Protein AF-A0A9P5KBN4-F1 (afdb_monomer_lite)

Sequence (265 aa):
MGGELTPSLLQQDRTIAPLPIPINYGDPSVLIDAPGWSMLAISTTFLCLRIYCKAFRVRWMVWLDDWLLIGGWAFLVASQALLSGLMRLGFARTYNVTPTISTVIYAWDNCHKLSLALTKTPFAVTLHRIASSWQRYIIWFLVGTMNVQFIVHIILTWRAICRPTRPGDTTPHLPVSCWRSEDAIALGIFGGCKTSLLYGYLLLEMQLADYAKVYPAASDFILALLPWKIVMGLQMKKHEKIGVAIAMSMGVLYVMIVVKNVSDF

Foldseek 3Di:
DDDDDDPPPVCVVVPPPPDPQPPPVDLVLCLPLVLLVVVLVVLVVVLVVVCVCCVPPVPPPPDPLNVLLVQLSVLSVVLSVLSSVLSVVCVVNDPDCDLVSLVSVLSSLLSNLSSVLSNVVSLLVVCLVLDDPVVNVVSCVLSVLSNVLSVLVNVLSQAAEDDPDDPPDPRDHDPDDHDHPVVSLVSNCVSPDPPVPDDDDDDDPDPSVCCSVVSVVVSLVCSLCSVVVSVVPDPDDPVVSVVSNCVSCVVVVSVVVSVVVVVVD

pLDDT: mean 70.44, std 17.14, range [32.16, 96.31]

InterPro domains:
  IPR049326 Rhodopsin domain, fungi [PF20684] (49-165)
  IPR052337 Satratoxin biosynthesis SC1 cluster protein 4-like [PTHR33048] (37-257)

Secondary structure (DSSP, 8-state):
------S-SSSGGG-S--------SS-HHHHHHHHHHHHHHHHHHHHHHHHHHHHHHTTS---HHHHHHHHHHHHHHHHHHHHHHHHHTTTTT-S---HHHHHHHHHHHHHHHHHHHHHHHHHHHHHHHHS-HHHHHHHHHHHHHHHHHHHHHHHHHTSPB---PPTT------SS--B-HHHHHHHHGGGS----SS--S------TTTHHHHHHHHHHHHHHHHHHHHHTTS---HHHHHHHHHHHHHHHHHHHHHHHHHHT-

Radius of gyration: 24.27 Å; chains: 1; bounding box: 50×42×96 Å

Structure (mmCIF, N/CA/C/O backbone):
data_AF-A0A9P5KBN4-F1
#
_entry.id   AF-A0A9P5KBN4-F1
#
loop_
_atom_site.group_PDB
_atom_site.id
_atom_site.type_symbol
_atom_site.label_atom_id
_atom_site.label_alt_id
_atom_site.label_comp_id
_atom_site.l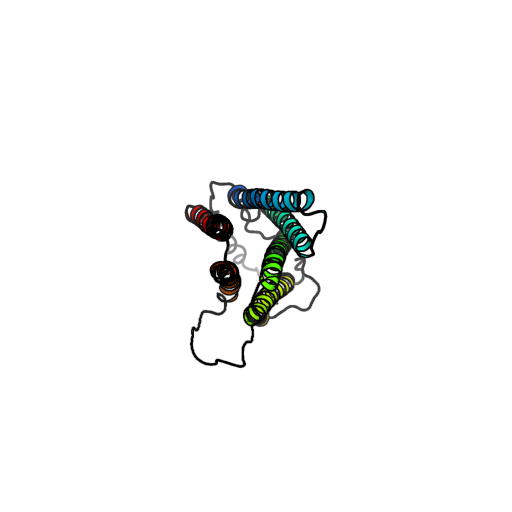abel_asym_id
_atom_site.label_entity_id
_atom_site.label_seq_id
_atom_site.pdbx_PDB_ins_code
_atom_site.Cartn_x
_atom_site.Cartn_y
_atom_site.Cartn_z
_atom_site.occupancy
_atom_site.B_iso_or_equiv
_atom_site.auth_seq_id
_atom_site.auth_comp_id
_atom_site.auth_asym_id
_atom_site.auth_atom_id
_atom_site.pdbx_PDB_model_num
ATOM 1 N N . MET A 1 1 ? 18.782 -4.632 -66.706 1.00 35.47 1 MET A N 1
ATOM 2 C CA . MET A 1 1 ? 17.483 -3.946 -66.542 1.00 35.47 1 MET A CA 1
ATOM 3 C C . MET A 1 1 ? 17.013 -4.245 -65.119 1.00 35.47 1 MET A C 1
ATOM 5 O O . MET A 1 1 ? 16.358 -5.245 -64.908 1.00 35.47 1 MET A O 1
ATOM 9 N N . GLY A 1 2 ? 17.493 -3.595 -64.061 1.00 32.50 2 GLY A N 1
ATOM 10 C CA . GLY A 1 2 ? 17.747 -2.162 -63.926 1.00 32.50 2 GLY A CA 1
ATOM 11 C C . GLY A 1 2 ? 16.436 -1.434 -63.620 1.00 32.50 2 GLY A C 1
ATOM 12 O O . GLY A 1 2 ? 16.041 -0.596 -64.414 1.00 32.50 2 GLY A O 1
ATOM 13 N N . GLY A 1 3 ? 15.717 -1.847 -62.570 1.00 32.16 3 GLY A N 1
ATOM 14 C CA . GLY A 1 3 ? 14.492 -1.193 -62.104 1.00 32.16 3 GLY A CA 1
ATOM 15 C C . GLY A 1 3 ? 14.777 -0.435 -60.812 1.00 32.16 3 GLY A C 1
ATOM 16 O O . GLY A 1 3 ? 14.984 -1.053 -59.771 1.00 32.16 3 GLY A O 1
ATOM 17 N N . GLU A 1 4 ? 14.850 0.888 -60.914 1.00 32.16 4 GLU A N 1
ATOM 18 C CA . GLU A 1 4 ? 15.068 1.829 -59.815 1.00 32.16 4 GLU A CA 1
ATOM 19 C C . GLU A 1 4 ? 13.913 1.777 -58.800 1.00 32.16 4 GLU A C 1
ATOM 21 O O . GLU A 1 4 ? 12.762 2.062 -59.131 1.00 32.16 4 GLU A O 1
ATOM 26 N N . LEU A 1 5 ? 14.219 1.437 -57.541 1.00 37.12 5 LEU A N 1
ATOM 27 C CA . LEU A 1 5 ? 13.329 1.703 -56.410 1.00 37.12 5 LEU A CA 1
ATOM 28 C C . LEU A 1 5 ? 13.432 3.194 -56.058 1.00 37.12 5 LEU A C 1
ATOM 30 O O . LEU A 1 5 ? 14.467 3.672 -55.598 1.00 37.12 5 LEU A O 1
ATOM 34 N N . THR A 1 6 ? 12.337 3.917 -56.265 1.00 37.78 6 THR A N 1
ATOM 35 C CA . THR A 1 6 ? 12.151 5.324 -55.892 1.00 37.78 6 THR A CA 1
ATOM 36 C C . THR A 1 6 ? 12.464 5.585 -54.403 1.00 37.78 6 THR A C 1
ATOM 38 O O . THR A 1 6 ? 11.934 4.878 -53.543 1.00 37.78 6 THR A O 1
ATOM 41 N N . PRO A 1 7 ? 13.249 6.626 -54.058 1.00 37.06 7 PRO A N 1
ATOM 42 C CA . PRO A 1 7 ? 13.759 6.882 -52.704 1.00 37.06 7 PRO A CA 1
ATOM 43 C C . PRO A 1 7 ? 12.782 7.675 -51.806 1.00 37.06 7 PRO A C 1
ATOM 45 O O . PRO A 1 7 ? 13.200 8.504 -51.002 1.00 37.06 7 PRO A O 1
ATOM 48 N N . SER A 1 8 ? 11.469 7.469 -51.935 1.00 33.53 8 SER A N 1
ATOM 49 C CA . SER A 1 8 ? 10.454 8.342 -51.316 1.00 33.53 8 SER A CA 1
ATOM 50 C C . SER A 1 8 ? 9.941 7.897 -49.938 1.00 33.53 8 SER A C 1
ATOM 52 O O . SER A 1 8 ? 9.309 8.698 -49.254 1.00 33.53 8 SER A O 1
ATOM 54 N N . LEU A 1 9 ? 10.235 6.675 -49.472 1.00 36.44 9 LEU A N 1
ATOM 55 C CA . LEU A 1 9 ? 9.735 6.177 -48.173 1.00 36.44 9 LEU A CA 1
ATOM 56 C C . LEU A 1 9 ? 10.704 6.354 -46.991 1.00 36.44 9 LEU A C 1
ATOM 58 O O . LEU A 1 9 ? 10.284 6.209 -45.848 1.00 36.44 9 LEU A O 1
ATOM 62 N N . LEU A 1 10 ? 11.969 6.723 -47.229 1.00 36.72 10 LEU A N 1
ATOM 63 C CA . LEU A 1 10 ? 12.935 7.020 -46.154 1.00 36.72 10 LEU A CA 1
ATOM 64 C C . LEU A 1 10 ? 12.878 8.474 -45.654 1.00 36.72 10 LEU A C 1
ATOM 66 O O . LEU A 1 10 ? 13.529 8.806 -44.665 1.00 36.72 10 LEU A O 1
ATOM 70 N N . GLN A 1 11 ? 12.112 9.348 -46.313 1.00 33.03 11 GLN A N 1
ATOM 71 C CA . GLN A 1 11 ? 12.042 10.766 -45.945 1.00 33.03 11 GLN A CA 1
ATOM 72 C C . GLN A 1 11 ? 10.852 11.093 -45.023 1.00 33.03 11 GLN A C 1
ATOM 74 O O . GLN A 1 11 ? 10.922 12.063 -44.272 1.00 33.03 11 GLN A O 1
ATOM 79 N N . GLN A 1 12 ? 9.792 10.272 -45.014 1.00 34.84 12 GLN A N 1
ATOM 80 C CA . GLN A 1 12 ? 8.580 10.526 -44.216 1.00 34.84 12 GLN A CA 1
ATOM 81 C C . GLN A 1 12 ? 8.789 10.303 -42.703 1.00 34.84 12 GLN A C 1
ATOM 83 O O . GLN A 1 12 ? 8.029 10.830 -41.896 1.00 34.84 12 GLN A O 1
ATOM 88 N N . ASP A 1 13 ? 9.838 9.577 -42.299 1.00 36.34 13 ASP A N 1
ATOM 89 C CA . ASP A 1 13 ? 10.156 9.326 -40.881 1.00 36.34 13 ASP A CA 1
ATOM 90 C C . ASP A 1 13 ? 10.979 10.463 -40.233 1.00 36.34 13 ASP A C 1
ATOM 92 O O . ASP A 1 13 ? 11.266 10.444 -39.040 1.00 36.34 13 ASP A O 1
ATOM 96 N N . ARG A 1 14 ? 11.363 11.497 -41.004 1.00 42.56 14 ARG A N 1
ATOM 97 C CA . ARG A 1 14 ? 12.156 12.640 -40.505 1.00 42.56 14 ARG A CA 1
ATOM 98 C C . ARG A 1 14 ? 11.366 13.925 -40.250 1.00 42.56 14 ARG A C 1
ATOM 100 O O . ARG A 1 14 ? 11.974 14.942 -39.925 1.00 42.56 14 ARG A O 1
ATOM 107 N N . THR A 1 15 ? 10.036 13.896 -40.343 1.00 40.56 15 THR A N 1
ATOM 108 C CA . THR A 1 15 ? 9.178 15.068 -40.068 1.00 40.56 15 THR A CA 1
ATOM 109 C C . THR A 1 15 ? 8.190 14.863 -38.923 1.00 40.56 15 THR A C 1
ATOM 111 O O . THR A 1 15 ? 7.222 15.612 -38.810 1.00 40.56 15 THR A O 1
ATOM 114 N N . ILE A 1 16 ? 8.425 13.896 -38.033 1.00 46.28 16 ILE A N 1
ATOM 115 C CA . ILE A 1 16 ? 7.839 13.979 -36.694 1.00 46.28 16 ILE A CA 1
ATOM 116 C C . ILE A 1 16 ? 8.698 15.001 -35.959 1.00 46.28 16 ILE A C 1
ATOM 118 O O . ILE A 1 16 ? 9.797 14.683 -35.504 1.00 46.28 16 ILE A O 1
ATOM 122 N N . ALA A 1 17 ? 8.233 16.254 -35.913 1.00 49.59 17 ALA A N 1
ATOM 123 C CA . ALA A 1 17 ? 8.772 17.221 -34.967 1.00 49.59 17 ALA A CA 1
ATOM 124 C C . ALA A 1 17 ? 8.879 16.499 -33.615 1.00 49.59 17 ALA A C 1
ATOM 126 O O . ALA A 1 17 ? 7.885 15.879 -33.217 1.00 49.59 17 ALA A O 1
ATOM 127 N N . PRO A 1 18 ? 10.052 16.481 -32.950 1.00 51.16 18 PRO A N 1
ATOM 128 C CA . PRO A 1 18 ? 10.144 15.863 -31.640 1.00 51.16 18 PRO A CA 1
ATOM 129 C C . PRO A 1 18 ? 9.021 16.466 -30.806 1.00 51.16 18 PRO A C 1
ATOM 131 O O . PRO A 1 18 ? 8.909 17.693 -30.726 1.00 51.16 18 PRO A O 1
ATOM 134 N N . LEU A 1 19 ? 8.135 15.601 -30.293 1.00 49.94 19 LEU A N 1
ATOM 135 C CA . LEU A 1 19 ? 7.071 16.014 -29.385 1.00 49.94 19 LEU A CA 1
ATOM 136 C C . LEU A 1 19 ? 7.710 16.972 -28.379 1.00 49.94 19 LEU A C 1
ATOM 138 O O . LEU A 1 19 ? 8.794 16.636 -27.886 1.00 49.94 19 LEU A O 1
ATOM 142 N N . PRO A 1 20 ? 7.124 18.162 -28.145 1.00 44.53 20 PRO A N 1
ATOM 143 C CA . PRO A 1 20 ? 7.726 19.155 -27.275 1.00 44.53 20 PRO A CA 1
ATOM 144 C C . PRO A 1 20 ? 8.081 18.452 -25.976 1.00 44.53 20 PRO A C 1
ATOM 146 O O . PRO A 1 20 ? 7.208 17.926 -25.286 1.00 44.53 20 PRO A O 1
ATOM 149 N N . ILE A 1 21 ? 9.385 18.364 -25.719 1.00 51.31 21 ILE A N 1
ATOM 150 C CA . ILE A 1 21 ? 9.903 17.797 -24.487 1.00 51.31 21 ILE A CA 1
ATOM 151 C C . ILE A 1 21 ? 9.267 18.678 -23.415 1.00 51.31 21 ILE A C 1
ATOM 153 O O . ILE A 1 21 ? 9.480 19.894 -23.471 1.00 51.31 21 ILE A O 1
ATOM 157 N N . PRO A 1 22 ? 8.439 18.147 -22.501 1.00 46.00 22 PRO A N 1
ATOM 158 C CA . PRO A 1 22 ? 7.979 18.935 -21.383 1.00 46.00 22 PRO A CA 1
ATOM 159 C C . PRO A 1 22 ? 9.248 19.351 -20.650 1.00 46.00 22 PRO A C 1
ATOM 161 O O . PRO A 1 22 ? 9.926 18.533 -20.029 1.00 46.00 22 PRO A O 1
ATOM 164 N N . ILE A 1 23 ? 9.613 20.621 -20.806 1.00 47.59 23 ILE A N 1
ATOM 165 C CA . ILE A 1 23 ? 10.655 21.288 -20.040 1.00 47.59 23 ILE A CA 1
ATOM 166 C C . ILE A 1 23 ? 10.117 21.435 -18.622 1.00 47.59 23 ILE A C 1
ATOM 168 O O . ILE A 1 23 ? 9.696 22.503 -18.189 1.00 47.59 23 ILE A O 1
ATOM 172 N N . ASN A 1 24 ? 10.053 20.311 -17.916 1.00 53.75 24 ASN A N 1
ATOM 173 C CA . ASN A 1 24 ? 9.752 20.296 -16.505 1.00 53.75 24 ASN A CA 1
ATOM 174 C C . ASN A 1 24 ? 10.985 20.888 -15.815 1.00 53.75 24 ASN A C 1
ATOM 176 O O . ASN A 1 24 ? 12.049 20.273 -15.793 1.00 53.75 24 ASN A O 1
ATOM 180 N N . TYR A 1 25 ? 10.868 22.132 -15.349 1.00 50.88 25 TYR A N 1
ATOM 181 C CA . TYR A 1 25 ? 11.965 22.896 -14.742 1.00 50.88 25 TYR A CA 1
ATOM 182 C C . TYR A 1 25 ? 12.435 22.309 -13.396 1.00 50.88 25 TYR A C 1
ATOM 184 O O . TYR A 1 25 ? 13.408 22.796 -12.823 1.00 50.88 25 TYR A O 1
ATOM 192 N N . GLY A 1 26 ? 11.766 21.267 -12.890 1.00 62.75 26 GLY A N 1
ATOM 193 C CA . GLY A 1 26 ? 12.151 20.527 -11.693 1.00 62.75 26 GLY A CA 1
ATOM 194 C C . GLY A 1 26 ? 12.552 19.087 -12.002 1.00 62.75 26 GLY A C 1
ATOM 195 O O . GLY A 1 26 ? 11.992 18.439 -12.884 1.00 62.75 26 GLY A O 1
ATOM 196 N N . ASP A 1 27 ? 13.501 18.557 -11.232 1.00 69.06 27 ASP A N 1
ATOM 197 C CA . ASP A 1 27 ? 13.820 17.133 -11.234 1.00 69.06 27 ASP A CA 1
ATOM 198 C C . ASP A 1 27 ? 12.582 16.319 -10.786 1.00 69.06 27 ASP A C 1
ATOM 200 O O . ASP A 1 27 ? 12.238 16.350 -9.599 1.00 69.06 27 ASP A O 1
ATOM 204 N N . PRO A 1 28 ? 11.925 15.531 -11.669 1.00 76.12 28 PRO A N 1
ATOM 205 C CA . PRO A 1 28 ? 10.685 14.817 -11.326 1.00 76.12 28 PRO A CA 1
ATOM 206 C C . PRO A 1 28 ? 10.891 13.780 -10.212 1.00 76.12 28 PRO A C 1
ATOM 208 O O . PRO A 1 28 ? 9.955 13.412 -9.506 1.00 76.12 28 PRO A O 1
ATOM 211 N N . SER A 1 29 ? 12.135 13.334 -10.021 1.00 79.38 29 SER A N 1
ATOM 212 C CA . SER A 1 29 ? 12.550 12.460 -8.925 1.00 79.38 29 SER A CA 1
ATOM 213 C C . SER A 1 29 ? 12.302 13.094 -7.562 1.00 79.38 29 SER A C 1
ATOM 215 O O . SER A 1 29 ? 11.792 12.425 -6.676 1.00 79.38 29 SER A O 1
ATOM 217 N N . VAL A 1 30 ? 12.592 14.387 -7.391 1.00 81.81 30 VAL A N 1
ATOM 218 C CA . VAL A 1 30 ? 12.414 15.067 -6.098 1.00 81.81 30 VAL A CA 1
ATOM 219 C C . VAL A 1 30 ? 10.932 15.204 -5.764 1.00 81.81 30 VAL A C 1
ATOM 221 O O . VAL A 1 30 ? 10.541 14.958 -4.625 1.00 81.81 30 VAL A O 1
ATOM 224 N N . LEU A 1 31 ? 10.105 15.532 -6.762 1.00 82.00 31 LEU A N 1
ATOM 225 C CA . LEU A 1 31 ? 8.660 15.691 -6.593 1.00 82.00 31 LEU A CA 1
ATOM 226 C C . LEU A 1 31 ? 7.979 14.393 -6.135 1.00 82.00 31 LEU A C 1
ATOM 228 O O . LEU A 1 31 ? 7.049 14.441 -5.335 1.00 82.00 31 LEU A O 1
ATOM 232 N N . ILE A 1 32 ? 8.446 13.242 -6.624 1.00 84.19 32 ILE A N 1
ATOM 233 C CA . ILE A 1 32 ? 7.862 11.930 -6.318 1.00 84.19 32 ILE A CA 1
ATOM 234 C C . ILE A 1 32 ? 8.489 11.311 -5.060 1.00 84.19 32 ILE A C 1
ATOM 236 O O . ILE A 1 32 ? 7.773 10.796 -4.201 1.00 84.19 32 ILE A O 1
ATOM 240 N N . ASP A 1 33 ? 9.814 11.375 -4.915 1.00 87.50 33 ASP A N 1
ATOM 241 C CA . ASP A 1 33 ? 10.520 10.720 -3.810 1.00 87.50 33 ASP A CA 1
ATOM 242 C C . ASP A 1 33 ? 10.310 11.455 -2.476 1.00 87.50 33 ASP A C 1
ATOM 244 O O . ASP A 1 33 ? 10.094 10.814 -1.446 1.00 87.50 33 ASP A O 1
ATOM 248 N N . ALA A 1 34 ? 10.336 12.794 -2.455 1.00 85.12 34 ALA A N 1
ATOM 249 C CA . ALA A 1 34 ? 10.201 13.569 -1.217 1.00 85.12 34 ALA A CA 1
ATOM 250 C C . ALA A 1 34 ? 8.918 13.249 -0.411 1.00 85.12 34 ALA A C 1
ATOM 252 O O . ALA A 1 34 ? 9.018 12.969 0.794 1.00 85.12 34 ALA A O 1
ATOM 253 N N . PRO A 1 35 ? 7.710 13.23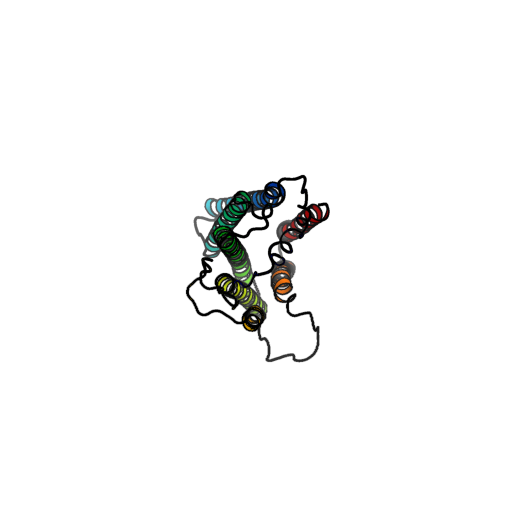1 -1.016 1.00 86.00 35 PRO A N 1
ATOM 254 C CA . PRO A 1 35 ? 6.508 12.809 -0.305 1.00 86.00 35 PRO A CA 1
ATOM 255 C C . PRO A 1 35 ? 6.591 11.344 0.149 1.00 86.00 35 PRO A C 1
ATOM 257 O O . PRO A 1 35 ? 6.277 11.056 1.304 1.00 86.00 35 PRO A O 1
ATOM 260 N N . GLY A 1 36 ? 7.083 10.435 -0.697 1.00 87.88 36 GLY A N 1
ATOM 261 C CA . GLY A 1 36 ? 7.194 9.009 -0.374 1.00 87.88 36 GLY A CA 1
ATOM 262 C C . GLY A 1 36 ? 8.066 8.723 0.854 1.00 87.88 36 GLY A C 1
ATOM 263 O O . GLY A 1 36 ? 7.644 8.031 1.787 1.00 87.88 36 GLY A O 1
ATOM 264 N N . TRP A 1 37 ? 9.257 9.322 0.911 1.00 91.94 37 TRP A N 1
ATOM 265 C CA . TRP A 1 37 ? 10.184 9.151 2.033 1.00 91.94 37 TRP A CA 1
ATOM 266 C C . TRP A 1 37 ? 9.705 9.833 3.317 1.00 91.94 37 TRP A C 1
ATOM 268 O O . TRP A 1 37 ? 9.893 9.283 4.405 1.00 91.94 37 TRP A O 1
ATOM 278 N N . SER A 1 38 ? 9.043 10.991 3.221 1.00 90.31 38 SER A N 1
ATOM 279 C CA . SER A 1 38 ? 8.487 11.664 4.404 1.00 90.31 38 SER A CA 1
ATOM 280 C C . SER A 1 38 ? 7.353 10.857 5.047 1.00 90.31 38 SER A C 1
ATOM 282 O O . SER A 1 38 ? 7.335 10.689 6.268 1.00 90.31 38 SER A O 1
ATOM 284 N N . MET A 1 39 ? 6.460 10.264 4.245 1.00 86.25 39 MET A N 1
ATOM 285 C CA . MET A 1 39 ? 5.430 9.351 4.753 1.00 86.25 39 MET A CA 1
ATOM 286 C C . MET A 1 39 ? 6.035 8.120 5.413 1.00 86.25 39 MET A C 1
ATOM 288 O O . MET A 1 39 ? 5.581 7.702 6.481 1.00 86.25 39 MET A O 1
ATOM 292 N N . LEU A 1 40 ? 7.062 7.540 4.789 1.00 92.44 40 LEU A N 1
ATOM 293 C CA . LEU A 1 40 ? 7.743 6.375 5.332 1.00 92.44 40 LEU A CA 1
ATOM 294 C C . LEU A 1 40 ? 8.387 6.697 6.684 1.00 92.44 40 LEU A C 1
ATOM 296 O O . LEU A 1 40 ? 8.260 5.902 7.616 1.00 92.44 40 LEU A O 1
ATOM 300 N N . ALA A 1 41 ? 9.020 7.864 6.823 1.00 93.31 41 ALA A N 1
ATOM 301 C CA . ALA A 1 41 ? 9.605 8.310 8.083 1.00 93.31 41 ALA A CA 1
ATOM 302 C C . ALA A 1 41 ? 8.542 8.416 9.187 1.00 93.31 41 ALA A C 1
ATOM 304 O O . ALA A 1 41 ? 8.692 7.797 10.240 1.00 93.31 41 ALA A O 1
ATOM 305 N N . ILE A 1 42 ? 7.427 9.102 8.910 1.00 90.62 42 ILE A N 1
ATOM 306 C CA . ILE A 1 42 ? 6.306 9.237 9.854 1.00 90.62 42 ILE A CA 1
ATOM 307 C C . ILE A 1 42 ? 5.759 7.855 10.241 1.00 90.62 42 ILE A C 1
ATOM 309 O O . ILE A 1 42 ? 5.622 7.545 11.427 1.00 90.62 42 ILE A O 1
ATOM 313 N N . SER A 1 43 ? 5.499 6.988 9.258 1.00 90.94 43 SER A N 1
ATOM 314 C CA . SER A 1 43 ? 5.014 5.623 9.495 1.00 90.94 43 SER A CA 1
ATOM 315 C C . SER A 1 43 ? 5.987 4.802 10.345 1.00 90.94 43 SER A C 1
ATOM 317 O O . SER A 1 43 ? 5.554 4.038 11.209 1.00 90.94 43 SER A O 1
ATOM 319 N N . THR A 1 44 ? 7.293 4.955 10.121 1.00 92.38 44 THR A N 1
ATOM 320 C CA . THR A 1 44 ? 8.340 4.259 10.881 1.00 92.38 44 THR A CA 1
ATOM 321 C C . THR A 1 44 ? 8.339 4.716 12.334 1.00 92.38 44 THR A C 1
ATOM 323 O O . THR A 1 44 ? 8.381 3.881 13.234 1.00 92.38 44 THR A O 1
ATOM 326 N N . THR A 1 45 ? 8.197 6.019 12.593 1.00 92.56 45 THR A N 1
ATOM 327 C CA . THR A 1 45 ? 8.091 6.552 13.957 1.00 92.56 45 THR A CA 1
ATOM 328 C C . THR A 1 45 ? 6.898 5.957 14.708 1.00 92.56 45 THR A C 1
ATOM 330 O O . THR A 1 45 ? 7.064 5.483 15.834 1.00 92.56 45 THR A O 1
ATOM 333 N N . PHE A 1 46 ? 5.710 5.911 14.092 1.00 88.94 46 PHE A N 1
ATOM 334 C CA . PHE A 1 46 ? 4.523 5.312 14.716 1.00 88.94 46 PHE A CA 1
ATOM 335 C C . PHE A 1 46 ? 4.682 3.808 14.967 1.00 88.94 46 PHE A C 1
ATOM 337 O O . PHE A 1 46 ? 4.282 3.320 16.027 1.00 88.94 46 PHE A O 1
ATOM 344 N N . LEU A 1 47 ? 5.284 3.073 14.028 1.00 90.06 47 LEU A N 1
ATOM 345 C CA . LEU A 1 47 ? 5.547 1.643 14.186 1.00 90.06 47 LEU A CA 1
ATOM 346 C C . LEU A 1 47 ? 6.537 1.376 15.325 1.00 90.06 47 LEU A C 1
ATOM 348 O O . LEU A 1 47 ? 6.259 0.556 16.200 1.00 90.06 47 LEU A O 1
ATOM 352 N N . CYS A 1 48 ? 7.655 2.103 15.361 1.00 90.25 48 CYS A N 1
ATOM 353 C CA . CYS A 1 48 ? 8.657 1.990 16.418 1.00 90.25 48 CYS A CA 1
ATOM 354 C C . CYS A 1 48 ? 8.065 2.323 17.789 1.00 90.25 48 CYS A C 1
ATOM 356 O O . CYS A 1 48 ? 8.285 1.579 18.742 1.00 90.25 48 CYS A O 1
ATOM 358 N N . LEU A 1 49 ? 7.256 3.385 17.889 1.00 88.88 49 LEU A N 1
ATOM 359 C CA . LEU A 1 49 ? 6.561 3.735 19.128 1.00 88.88 49 LEU A CA 1
ATOM 360 C C . LEU A 1 49 ? 5.599 2.621 19.563 1.00 88.88 49 LEU A C 1
ATOM 362 O O . LEU A 1 49 ? 5.582 2.240 20.733 1.00 88.88 49 LEU A O 1
ATOM 366 N N . ARG A 1 50 ? 4.832 2.057 18.621 1.00 86.06 50 ARG A N 1
ATOM 367 C CA . ARG A 1 50 ? 3.902 0.948 18.880 1.00 86.06 50 ARG A CA 1
ATOM 368 C C . ARG A 1 50 ? 4.631 -0.290 19.407 1.00 86.06 50 ARG A C 1
ATOM 370 O O . ARG A 1 50 ? 4.183 -0.878 20.393 1.00 86.06 50 ARG A O 1
ATOM 377 N N . ILE A 1 51 ? 5.754 -0.658 18.793 1.00 87.19 51 ILE A N 1
ATOM 378 C CA . ILE A 1 51 ? 6.588 -1.785 19.231 1.00 87.19 51 ILE A CA 1
ATOM 379 C C . ILE A 1 51 ? 7.197 -1.486 20.605 1.00 87.19 51 ILE A C 1
ATOM 381 O O . ILE A 1 51 ? 7.087 -2.315 21.506 1.00 87.19 51 ILE A O 1
ATOM 385 N N . TYR A 1 52 ? 7.760 -0.292 20.804 1.00 86.19 52 TYR A N 1
ATOM 386 C CA . TYR A 1 52 ? 8.379 0.124 22.063 1.00 86.19 52 TYR A CA 1
ATOM 387 C C . TYR A 1 52 ? 7.391 0.085 23.236 1.00 86.19 52 TYR A C 1
ATOM 389 O O . TYR A 1 52 ? 7.659 -0.551 24.257 1.00 86.19 52 TYR A O 1
ATOM 397 N N . CYS A 1 53 ? 6.207 0.690 23.084 1.00 84.94 53 CYS A N 1
ATOM 398 C CA . CYS A 1 53 ? 5.176 0.674 24.119 1.00 84.94 53 CYS A CA 1
ATOM 399 C C . CYS A 1 53 ? 4.754 -0.755 24.486 1.00 84.94 53 CYS A C 1
ATOM 401 O O . CYS A 1 53 ? 4.567 -1.050 25.666 1.00 84.94 53 CYS A O 1
ATOM 403 N N . LYS A 1 54 ? 4.622 -1.653 23.504 1.00 80.69 54 LYS A N 1
ATOM 404 C CA . LYS A 1 54 ? 4.194 -3.039 23.737 1.00 80.69 54 LYS A CA 1
ATOM 405 C C . LYS A 1 54 ? 5.300 -3.890 24.363 1.00 80.69 54 LYS A C 1
ATOM 407 O O . LYS A 1 54 ? 5.031 -4.624 25.314 1.00 80.69 54 LYS A O 1
ATOM 412 N N . ALA A 1 55 ? 6.535 -3.735 23.888 1.00 81.19 55 ALA A N 1
ATOM 413 C CA . ALA A 1 55 ? 7.709 -4.418 24.420 1.00 81.19 55 ALA A CA 1
ATOM 414 C C . ALA A 1 55 ? 7.953 -4.052 25.890 1.00 81.19 55 ALA A C 1
ATOM 416 O O . ALA A 1 55 ? 8.194 -4.938 26.708 1.00 81.19 55 ALA A O 1
ATOM 417 N N . PHE A 1 56 ? 7.820 -2.767 26.237 1.00 77.19 56 PHE A N 1
ATOM 418 C CA . PHE A 1 56 ? 8.148 -2.272 27.573 1.00 77.19 56 PHE A CA 1
ATOM 419 C C . PHE A 1 56 ? 6.982 -2.360 28.572 1.00 77.19 56 PHE A C 1
ATOM 421 O O . PHE A 1 56 ? 7.209 -2.640 29.745 1.00 77.19 56 PHE A O 1
ATOM 428 N N . ARG A 1 57 ? 5.725 -2.144 28.143 1.00 71.88 57 ARG A N 1
ATOM 429 C CA . ARG A 1 57 ? 4.564 -2.113 29.064 1.00 71.88 57 ARG A CA 1
ATOM 430 C C . ARG A 1 57 ? 3.750 -3.404 29.135 1.00 71.88 57 ARG A C 1
ATOM 432 O O . ARG A 1 57 ? 3.064 -3.595 30.132 1.00 71.88 57 ARG A O 1
ATOM 439 N N . VAL A 1 58 ? 3.783 -4.268 28.115 1.00 71.31 58 VAL A N 1
ATOM 440 C CA . VAL A 1 58 ? 2.828 -5.398 27.983 1.00 71.31 58 VAL A CA 1
ATOM 441 C C . VAL A 1 58 ? 3.514 -6.777 27.981 1.00 71.31 58 VAL A C 1
ATOM 443 O O . VAL A 1 58 ? 2.846 -7.793 27.851 1.00 71.31 58 VAL A O 1
ATOM 446 N N . ARG A 1 59 ? 4.835 -6.831 28.220 1.00 60.53 59 ARG A N 1
ATOM 447 C CA . ARG A 1 59 ? 5.635 -8.059 28.414 1.00 60.53 59 ARG A CA 1
ATOM 448 C C . ARG A 1 59 ? 5.515 -9.049 27.241 1.00 60.53 59 ARG A C 1
ATOM 450 O O . ARG A 1 59 ? 4.746 -9.999 27.280 1.00 60.53 59 ARG A O 1
ATOM 457 N N . TRP A 1 60 ? 6.318 -8.807 26.200 1.00 54.97 60 TRP A N 1
ATOM 458 C CA . TRP A 1 60 ? 6.758 -9.770 25.167 1.00 54.97 60 TRP A CA 1
ATOM 459 C C . TRP A 1 60 ? 5.711 -10.632 24.438 1.00 54.97 60 TRP A C 1
ATOM 461 O O . TRP A 1 60 ? 6.061 -11.616 23.792 1.00 54.97 60 TRP A O 1
ATOM 471 N N . MET A 1 61 ? 4.437 -10.248 24.440 1.00 55.62 61 MET A N 1
ATOM 472 C CA . MET A 1 61 ? 3.433 -10.925 23.623 1.00 55.62 61 MET A CA 1
ATOM 473 C C . MET A 1 61 ? 3.353 -10.236 22.256 1.00 55.62 61 MET A C 1
ATOM 475 O O . MET A 1 61 ? 2.605 -9.271 22.078 1.00 55.62 61 MET A O 1
ATOM 479 N N . VAL A 1 62 ? 4.184 -10.687 21.311 1.00 63.53 62 VAL A N 1
ATOM 480 C CA . VAL A 1 62 ? 4.125 -10.251 19.907 1.00 63.53 62 VAL A CA 1
ATOM 481 C C . VAL A 1 62 ? 2.989 -11.029 19.252 1.00 63.53 62 VAL A C 1
ATOM 483 O O . VAL A 1 62 ? 3.092 -12.235 19.035 1.00 63.53 62 VAL A O 1
ATOM 486 N N . TRP A 1 63 ? 1.860 -10.362 19.025 1.00 70.12 63 TRP A N 1
ATOM 487 C CA . TRP A 1 63 ? 0.700 -11.006 18.409 1.00 70.12 63 TRP A CA 1
ATOM 488 C C . TRP A 1 63 ? 0.914 -11.077 16.893 1.00 70.12 63 TRP A C 1
ATOM 490 O O . TRP A 1 63 ? 1.679 -10.290 16.336 1.00 70.12 63 TRP A O 1
ATOM 500 N N . LEU A 1 64 ? 0.210 -11.988 16.215 1.00 79.50 64 LEU A N 1
ATOM 501 C CA . LEU A 1 64 ? 0.248 -12.127 14.752 1.00 79.50 64 LEU A CA 1
ATOM 502 C C . LEU A 1 64 ? -0.023 -10.789 14.028 1.00 79.50 64 LEU A C 1
ATOM 504 O O . LEU A 1 64 ? 0.591 -10.497 13.008 1.00 79.50 64 LEU A O 1
ATOM 508 N N . ASP A 1 65 ? -0.847 -9.928 14.626 1.00 82.38 65 ASP A N 1
ATOM 509 C CA . ASP A 1 65 ? -1.067 -8.536 14.222 1.00 82.38 65 ASP A CA 1
ATOM 510 C C . ASP A 1 65 ? 0.204 -7.688 14.066 1.00 82.38 65 ASP A C 1
ATOM 512 O O . ASP A 1 65 ? 0.325 -6.921 13.110 1.00 82.38 65 ASP A O 1
ATOM 516 N N . ASP A 1 66 ? 1.149 -7.787 15.005 1.00 86.88 66 ASP A N 1
ATOM 517 C CA . ASP A 1 66 ? 2.357 -6.958 14.968 1.00 86.88 66 ASP A CA 1
ATOM 518 C C . ASP A 1 66 ? 3.319 -7.459 13.882 1.00 86.88 66 ASP A C 1
ATOM 520 O O . ASP A 1 66 ? 3.948 -6.652 13.201 1.00 86.88 66 ASP A O 1
ATOM 524 N N . TRP A 1 67 ? 3.376 -8.778 13.664 1.00 87.38 67 TRP A N 1
ATOM 525 C CA . TRP A 1 67 ? 4.158 -9.382 12.582 1.00 87.38 67 TRP A CA 1
ATOM 526 C C . TRP A 1 67 ? 3.637 -8.994 11.198 1.00 87.38 67 TRP A C 1
ATOM 528 O O . TRP A 1 67 ? 4.433 -8.658 10.323 1.00 87.38 67 TRP A O 1
ATOM 538 N N . LEU A 1 68 ? 2.314 -8.975 11.007 1.00 88.75 68 LEU A N 1
ATOM 539 C CA . LEU A 1 68 ? 1.703 -8.502 9.761 1.00 88.75 68 LEU A CA 1
ATOM 540 C C . LEU A 1 68 ? 2.032 -7.028 9.496 1.00 88.75 68 LEU A C 1
ATOM 542 O O . LEU A 1 68 ? 2.369 -6.666 8.370 1.00 88.75 68 LEU A O 1
ATOM 546 N N . LEU A 1 69 ? 1.997 -6.188 10.537 1.00 89.56 69 LEU A N 1
ATOM 547 C CA . LEU A 1 69 ? 2.311 -4.765 10.421 1.00 89.56 69 LEU A CA 1
ATOM 548 C C . LEU A 1 69 ? 3.795 -4.516 10.092 1.00 89.56 69 LEU A C 1
ATOM 550 O O . LEU A 1 69 ? 4.101 -3.672 9.251 1.00 89.56 69 LEU A O 1
ATOM 554 N N . ILE A 1 70 ? 4.711 -5.270 10.711 1.00 92.38 70 ILE A N 1
ATOM 555 C CA . ILE A 1 70 ? 6.151 -5.221 10.403 1.00 92.38 70 ILE A CA 1
ATOM 556 C C . ILE A 1 70 ? 6.409 -5.693 8.968 1.00 92.38 70 ILE A C 1
ATOM 558 O O . ILE A 1 70 ? 7.164 -5.050 8.239 1.00 92.38 70 ILE A O 1
ATOM 562 N N . GLY A 1 71 ? 5.750 -6.774 8.541 1.00 92.75 71 GLY A N 1
ATOM 563 C CA . GLY A 1 71 ? 5.825 -7.266 7.166 1.00 92.75 71 GLY A CA 1
ATOM 564 C C . GLY A 1 71 ? 5.361 -6.216 6.155 1.00 92.75 71 GLY A C 1
ATOM 565 O O . GLY A 1 71 ? 6.079 -5.924 5.201 1.00 92.75 71 GLY A O 1
ATOM 566 N N . GLY A 1 72 ? 4.207 -5.585 6.394 1.00 93.75 72 GLY A N 1
ATOM 567 C CA . GLY A 1 72 ? 3.692 -4.506 5.545 1.00 93.75 72 GLY A CA 1
ATOM 568 C C . GLY A 1 72 ? 4.648 -3.316 5.447 1.00 93.75 72 GLY A C 1
ATOM 569 O O . GLY A 1 72 ? 4.926 -2.838 4.348 1.00 93.75 72 GLY A O 1
ATOM 570 N N . TRP A 1 73 ? 5.231 -2.893 6.572 1.00 95.31 73 TRP A N 1
ATOM 571 C CA . TRP A 1 73 ? 6.246 -1.839 6.591 1.00 95.31 73 TRP A CA 1
ATOM 572 C C . TRP A 1 73 ? 7.505 -2.216 5.799 1.00 95.31 73 TRP A C 1
ATOM 574 O O . TRP A 1 73 ? 7.995 -1.398 5.026 1.00 95.31 73 TRP A O 1
ATOM 584 N N . ALA A 1 74 ? 7.997 -3.453 5.908 1.00 95.75 74 ALA A N 1
ATOM 585 C CA . ALA A 1 74 ? 9.157 -3.901 5.136 1.00 95.75 74 ALA A CA 1
ATOM 586 C C . ALA A 1 74 ? 8.895 -3.835 3.618 1.00 95.75 74 ALA A C 1
ATOM 588 O O . ALA A 1 74 ? 9.730 -3.332 2.863 1.00 95.75 74 ALA A O 1
ATOM 589 N N . PHE A 1 75 ? 7.707 -4.257 3.168 1.00 95.31 75 PHE A N 1
ATOM 590 C CA . PHE A 1 75 ? 7.297 -4.100 1.768 1.00 95.31 75 PHE A CA 1
ATOM 591 C C . PHE A 1 75 ? 7.105 -2.634 1.365 1.00 95.31 75 PHE A C 1
ATOM 593 O O . PHE A 1 75 ? 7.386 -2.281 0.219 1.00 95.31 75 PHE A O 1
ATOM 600 N N . LEU A 1 76 ? 6.681 -1.764 2.290 1.00 94.50 76 LEU A N 1
ATOM 601 C CA . LEU A 1 76 ? 6.595 -0.324 2.046 1.00 94.50 76 LEU A CA 1
ATOM 602 C C . LEU A 1 76 ? 7.981 0.274 1.787 1.00 94.50 76 LEU A C 1
ATOM 604 O O . LEU A 1 76 ? 8.148 0.995 0.807 1.00 94.50 76 LEU A O 1
ATOM 608 N N . VAL A 1 77 ? 8.973 -0.056 2.622 1.00 96.00 77 VAL A N 1
ATOM 609 C CA . VAL A 1 77 ? 10.371 0.373 2.446 1.00 96.00 77 VAL A CA 1
ATOM 610 C C . VAL A 1 77 ? 10.912 -0.119 1.104 1.00 96.00 77 VAL A C 1
ATOM 612 O O . VAL A 1 77 ? 11.473 0.668 0.344 1.00 96.00 77 VAL A O 1
ATOM 615 N N . ALA A 1 78 ? 10.706 -1.401 0.784 1.00 96.31 78 ALA A N 1
ATOM 616 C CA . ALA A 1 78 ? 11.145 -1.982 -0.483 1.00 96.31 78 ALA A CA 1
ATOM 617 C C . ALA A 1 78 ? 10.502 -1.275 -1.686 1.00 96.31 78 ALA A C 1
ATOM 619 O O . ALA A 1 78 ? 11.191 -0.940 -2.645 1.00 96.31 78 ALA A O 1
ATOM 620 N N . SER A 1 79 ? 9.201 -0.982 -1.612 1.00 95.56 79 SER A N 1
ATOM 621 C CA . SER A 1 79 ? 8.491 -0.206 -2.629 1.00 95.56 79 SER A CA 1
ATOM 622 C C . SER A 1 79 ? 9.099 1.192 -2.797 1.00 95.56 79 SER A C 1
ATOM 624 O O . SER A 1 79 ? 9.440 1.564 -3.915 1.00 95.56 79 SER A O 1
ATOM 626 N N . GLN A 1 80 ? 9.328 1.948 -1.718 1.00 95.00 80 GLN A N 1
ATOM 627 C CA . GLN A 1 80 ? 9.940 3.281 -1.828 1.00 95.00 80 GLN A CA 1
ATOM 628 C C . GLN A 1 80 ? 11.360 3.225 -2.413 1.00 95.00 80 GLN A C 1
ATOM 630 O O . GLN A 1 80 ? 11.705 4.026 -3.278 1.00 95.00 80 GLN A O 1
ATOM 635 N N . ALA A 1 81 ? 12.162 2.230 -2.027 1.00 95.19 81 ALA A N 1
ATOM 636 C CA . ALA A 1 81 ? 13.496 2.035 -2.590 1.00 95.19 81 ALA A CA 1
ATOM 637 C C . ALA A 1 81 ? 13.460 1.718 -4.098 1.00 95.19 81 ALA A C 1
ATOM 639 O O . ALA A 1 81 ? 14.264 2.258 -4.862 1.00 95.19 81 ALA A O 1
ATOM 640 N N . LEU A 1 82 ? 12.516 0.876 -4.538 1.00 94.38 82 LEU A N 1
ATOM 641 C CA . LEU A 1 82 ? 12.312 0.554 -5.954 1.00 94.38 82 LEU A CA 1
ATOM 642 C C . LEU A 1 82 ? 11.841 1.771 -6.756 1.00 94.38 82 LEU A C 1
ATOM 644 O O . LEU A 1 82 ? 12.319 1.965 -7.870 1.00 94.38 82 LEU A O 1
ATOM 648 N N . LEU A 1 83 ? 10.967 2.612 -6.191 1.00 92.69 83 LEU A N 1
ATOM 649 C CA . LEU A 1 83 ? 10.506 3.847 -6.832 1.00 92.69 83 LEU A CA 1
ATOM 650 C C . LEU A 1 83 ? 11.654 4.842 -7.036 1.00 92.69 83 LEU A C 1
ATOM 652 O O . LEU A 1 83 ? 11.858 5.325 -8.147 1.00 92.69 83 LEU A O 1
ATOM 656 N N . SER A 1 84 ? 12.473 5.080 -6.012 1.00 91.75 84 SER A N 1
ATOM 657 C CA . SER A 1 84 ? 13.644 5.953 -6.156 1.00 91.75 84 SER A CA 1
ATOM 658 C C . SER A 1 84 ? 14.674 5.373 -7.134 1.00 91.75 84 SER A C 1
ATOM 660 O O . SER A 1 84 ? 15.307 6.108 -7.892 1.00 91.75 84 SER A O 1
ATOM 662 N N . GLY A 1 85 ? 14.832 4.044 -7.174 1.00 90.38 85 GLY A N 1
ATOM 663 C CA . GLY A 1 85 ? 15.641 3.356 -8.186 1.00 90.38 85 GLY A CA 1
ATOM 664 C C . GLY A 1 85 ? 15.098 3.541 -9.607 1.00 90.38 85 GLY A C 1
ATOM 665 O O . GLY A 1 85 ? 15.861 3.827 -10.528 1.00 90.38 85 GLY A O 1
ATOM 666 N N . LEU A 1 86 ? 13.778 3.452 -9.777 1.00 89.94 86 LEU A N 1
ATOM 667 C CA . LEU A 1 86 ? 13.080 3.680 -11.039 1.00 89.94 86 LEU A CA 1
ATOM 668 C C . LEU A 1 86 ? 13.299 5.109 -11.558 1.00 89.94 86 LEU A C 1
ATOM 670 O O . LEU A 1 86 ? 13.612 5.300 -12.734 1.00 89.94 86 LEU A O 1
ATOM 674 N N . MET A 1 87 ? 13.218 6.106 -10.674 1.00 87.81 87 MET A N 1
ATOM 675 C CA . MET A 1 87 ? 13.485 7.502 -11.028 1.00 87.81 87 MET A CA 1
ATOM 676 C C . MET A 1 87 ? 14.944 7.728 -11.455 1.00 87.81 87 MET A C 1
ATOM 678 O O . MET A 1 87 ? 15.199 8.480 -12.398 1.00 87.81 87 MET A O 1
ATOM 682 N N . ARG A 1 88 ? 15.911 7.030 -10.837 1.00 85.38 88 ARG A N 1
ATOM 683 C CA . ARG A 1 88 ? 17.335 7.076 -11.240 1.00 85.38 88 ARG A CA 1
ATOM 684 C C . ARG A 1 88 ? 17.593 6.473 -12.621 1.00 85.38 88 ARG A C 1
ATOM 686 O O . ARG A 1 88 ? 18.516 6.911 -13.299 1.00 85.38 88 ARG A O 1
ATOM 693 N N . LEU A 1 89 ? 16.781 5.506 -13.050 1.00 83.75 89 LEU A N 1
ATOM 694 C CA . LEU A 1 89 ? 16.846 4.920 -14.396 1.00 83.75 89 LEU A CA 1
ATOM 695 C C . LEU A 1 89 ? 16.294 5.853 -15.489 1.00 83.75 89 LEU A C 1
ATOM 697 O O . LEU A 1 89 ? 16.342 5.505 -16.667 1.00 83.75 89 LEU A O 1
ATOM 701 N N . GLY A 1 90 ? 15.787 7.036 -15.124 1.00 79.50 90 GLY A N 1
ATOM 702 C CA . GLY A 1 90 ? 15.255 8.017 -16.069 1.00 79.50 90 GLY A CA 1
ATOM 703 C C . GLY A 1 90 ? 13.763 7.858 -16.359 1.00 79.50 90 GLY A C 1
ATOM 704 O O . GLY A 1 90 ? 13.265 8.476 -17.301 1.00 79.50 90 GLY A O 1
ATOM 705 N N . PHE A 1 91 ? 13.032 7.081 -15.549 1.00 78.31 91 PHE A N 1
ATOM 706 C CA . PHE A 1 91 ? 11.570 7.062 -15.609 1.00 78.31 91 PHE A CA 1
ATOM 707 C C . PHE A 1 91 ? 11.018 8.488 -15.434 1.00 78.31 91 PHE A C 1
ATOM 709 O O . PHE A 1 91 ? 11.529 9.264 -14.627 1.00 78.31 91 PHE A O 1
ATOM 716 N N . ALA A 1 92 ? 10.019 8.851 -16.244 1.00 74.25 92 ALA A N 1
ATOM 717 C CA . ALA A 1 92 ? 9.476 10.210 -16.386 1.00 74.25 92 ALA A CA 1
ATOM 718 C C . ALA A 1 92 ? 10.426 11.282 -16.977 1.00 74.25 92 ALA A C 1
ATOM 720 O O . ALA A 1 92 ? 10.013 12.431 -17.117 1.00 74.25 92 ALA A O 1
ATOM 721 N N . ARG A 1 93 ? 11.662 10.933 -17.372 1.00 71.38 93 ARG A N 1
ATOM 722 C CA . ARG A 1 93 ? 12.574 11.812 -18.139 1.00 71.38 93 ARG A CA 1
ATOM 723 C C . ARG A 1 93 ? 12.744 11.362 -19.589 1.00 71.38 93 ARG A C 1
ATOM 725 O O . ARG A 1 93 ? 12.908 12.195 -20.473 1.00 71.38 93 ARG A O 1
ATOM 732 N N . THR A 1 94 ? 12.714 10.055 -19.841 1.00 69.62 94 THR A N 1
ATOM 733 C CA . THR A 1 94 ? 12.832 9.473 -21.182 1.00 69.62 94 THR A CA 1
ATOM 734 C C . THR A 1 94 ? 11.534 8.771 -21.587 1.00 69.62 94 THR A C 1
ATOM 736 O O . THR A 1 94 ? 10.878 8.121 -20.777 1.00 69.62 94 THR A O 1
ATOM 739 N N . TYR A 1 95 ? 11.158 8.887 -22.864 1.00 62.09 95 TYR A N 1
ATOM 740 C CA . TYR A 1 95 ? 9.980 8.202 -23.420 1.00 62.09 95 TYR A CA 1
ATOM 741 C C . TYR A 1 95 ? 10.232 6.723 -23.744 1.00 62.09 95 TYR A C 1
ATOM 743 O O . TYR A 1 95 ? 9.292 5.982 -24.024 1.00 62.09 95 TYR A O 1
ATOM 751 N N . ASN A 1 96 ? 11.496 6.289 -23.741 1.00 69.56 96 ASN A N 1
ATOM 752 C CA . ASN A 1 96 ? 11.856 4.924 -24.093 1.00 69.56 96 ASN A CA 1
ATOM 753 C C . ASN A 1 96 ? 11.795 4.018 -22.858 1.00 69.56 96 ASN A C 1
ATOM 755 O O . ASN A 1 96 ? 12.632 4.116 -21.960 1.00 69.56 96 ASN A O 1
ATOM 759 N N . VAL A 1 97 ? 10.803 3.130 -22.821 1.00 73.44 97 VAL A N 1
ATOM 760 C CA . VAL A 1 97 ? 10.622 2.175 -21.726 1.00 73.44 97 VAL A CA 1
ATOM 761 C C . VAL A 1 97 ? 11.400 0.899 -22.044 1.00 73.44 97 VAL A C 1
ATOM 763 O O . VAL A 1 97 ? 10.924 0.008 -22.744 1.00 73.44 97 VAL A O 1
ATOM 766 N N . THR A 1 98 ? 12.622 0.818 -21.525 1.00 77.50 98 THR A N 1
ATOM 767 C CA . THR A 1 98 ? 13.470 -0.381 -21.600 1.00 77.50 98 THR A CA 1
ATOM 768 C C . THR A 1 98 ? 12.834 -1.541 -20.813 1.00 77.50 98 THR A C 1
ATOM 770 O O . THR A 1 98 ? 12.202 -1.288 -19.783 1.00 77.50 98 THR A O 1
ATOM 773 N N . PRO A 1 99 ? 13.047 -2.817 -21.196 1.00 78.25 99 PRO A N 1
ATOM 774 C CA . PRO A 1 99 ? 12.603 -3.991 -20.432 1.00 78.25 99 PRO A CA 1
ATOM 7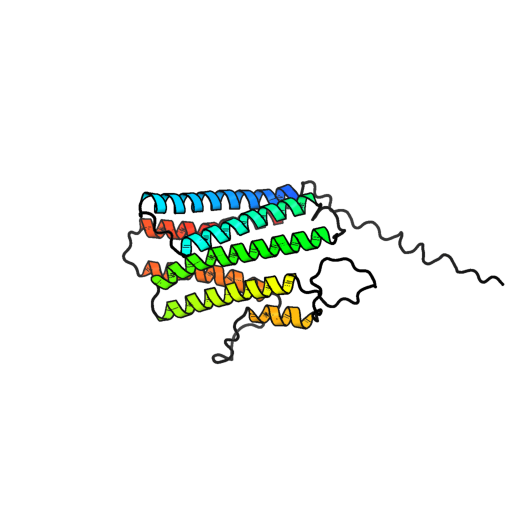75 C C . PRO A 1 99 ? 12.909 -3.927 -18.927 1.00 78.25 99 PRO A C 1
ATOM 777 O O . PRO A 1 99 ? 12.069 -4.299 -18.110 1.00 78.25 99 PRO A O 1
ATOM 780 N N . THR A 1 100 ? 14.078 -3.401 -18.555 1.00 80.00 100 THR A N 1
ATOM 781 C CA . THR A 1 100 ? 14.498 -3.201 -17.160 1.00 80.00 100 THR A CA 1
ATOM 782 C C . THR A 1 100 ? 13.641 -2.177 -16.413 1.00 80.00 100 THR A C 1
ATOM 784 O O . THR A 1 100 ? 13.394 -2.326 -15.224 1.00 80.00 100 THR A O 1
ATOM 787 N N . ILE A 1 101 ? 13.170 -1.127 -17.091 1.00 83.75 101 ILE A N 1
ATOM 788 C CA . ILE A 1 101 ? 12.311 -0.105 -16.481 1.00 83.75 101 ILE A CA 1
ATOM 789 C C . ILE A 1 101 ? 10.931 -0.716 -16.205 1.00 83.75 101 ILE A C 1
ATOM 791 O O . ILE A 1 101 ? 10.414 -0.577 -15.100 1.00 83.75 101 ILE A O 1
ATOM 795 N N . SER A 1 102 ? 10.377 -1.471 -17.160 1.00 82.31 102 SER A N 1
ATOM 796 C CA . SER A 1 102 ? 9.095 -2.171 -16.993 1.00 82.31 102 SER A CA 1
ATOM 797 C C . SER A 1 102 ? 9.104 -3.161 -15.828 1.00 82.31 102 SER A C 1
ATOM 799 O O . SER A 1 102 ? 8.172 -3.170 -15.028 1.00 82.31 102 SER A O 1
ATOM 801 N N . THR A 1 103 ? 10.159 -3.967 -15.676 1.00 83.81 103 THR A N 1
ATOM 802 C CA . THR A 1 103 ? 10.239 -4.922 -14.558 1.00 83.81 103 THR A CA 1
ATOM 803 C C . THR A 1 103 ? 10.341 -4.240 -13.206 1.00 83.81 103 THR A C 1
ATOM 805 O O . THR A 1 103 ? 9.712 -4.695 -12.251 1.00 83.81 103 THR A O 1
ATOM 808 N N . VAL A 1 104 ? 11.093 -3.141 -13.111 1.00 88.81 104 VAL A N 1
ATOM 809 C CA . VAL A 1 104 ? 11.193 -2.360 -11.873 1.00 88.81 104 VAL A CA 1
ATOM 810 C C . VAL A 1 104 ? 9.854 -1.698 -11.540 1.00 88.81 104 VAL A C 1
ATOM 812 O O . VAL A 1 104 ? 9.460 -1.724 -10.376 1.00 88.81 104 VAL A O 1
ATOM 815 N N . ILE A 1 105 ? 9.109 -1.193 -12.535 1.00 87.50 105 ILE A N 1
ATOM 816 C CA . ILE A 1 105 ? 7.738 -0.681 -12.347 1.00 87.50 105 ILE A CA 1
ATOM 817 C C . ILE A 1 105 ? 6.833 -1.769 -11.767 1.00 87.50 105 ILE A C 1
ATOM 819 O O . ILE A 1 105 ? 6.136 -1.530 -10.782 1.00 87.50 105 ILE A O 1
ATOM 823 N N . TYR A 1 106 ? 6.856 -2.972 -12.344 1.00 87.31 106 TYR A N 1
ATOM 824 C CA . TYR A 1 106 ? 6.045 -4.085 -11.856 1.00 87.31 106 TYR A CA 1
ATOM 825 C C . TYR A 1 106 ? 6.448 -4.491 -10.440 1.00 87.31 106 TYR A C 1
ATOM 827 O O . TYR A 1 106 ? 5.587 -4.649 -9.577 1.00 87.31 106 TYR A O 1
ATOM 835 N N . ALA A 1 107 ? 7.742 -4.631 -10.157 1.00 90.38 107 ALA A N 1
ATOM 836 C CA . ALA A 1 107 ? 8.222 -4.954 -8.817 1.00 90.38 107 ALA A CA 1
ATOM 837 C C . ALA A 1 107 ? 7.786 -3.897 -7.786 1.00 90.38 107 ALA A C 1
ATOM 839 O O . ALA A 1 107 ? 7.262 -4.249 -6.728 1.00 90.38 107 ALA A O 1
ATOM 840 N N . TRP A 1 108 ? 7.935 -2.613 -8.123 1.00 92.75 108 TRP A N 1
ATOM 841 C CA . TRP A 1 108 ? 7.504 -1.490 -7.293 1.00 92.75 108 TRP A CA 1
ATOM 842 C C . TRP A 1 108 ? 6.009 -1.557 -6.956 1.00 92.75 108 TRP A C 1
ATOM 844 O O . TRP A 1 108 ? 5.640 -1.509 -5.777 1.00 92.75 108 TRP A O 1
ATOM 854 N N . ASP A 1 109 ? 5.166 -1.703 -7.979 1.00 88.25 109 ASP A N 1
ATOM 855 C CA . ASP A 1 109 ? 3.707 -1.753 -7.864 1.00 88.25 109 ASP A CA 1
ATOM 856 C C . ASP A 1 109 ? 3.241 -2.942 -7.003 1.00 88.25 109 ASP A C 1
ATOM 858 O O . ASP A 1 109 ? 2.400 -2.790 -6.113 1.00 88.25 109 ASP A O 1
ATOM 862 N N . ASN A 1 110 ? 3.853 -4.115 -7.180 1.00 90.69 110 ASN A N 1
ATOM 863 C CA . ASN A 1 110 ? 3.534 -5.304 -6.389 1.00 90.69 110 ASN A CA 1
ATOM 864 C C . ASN A 1 110 ? 3.928 -5.155 -4.914 1.00 90.69 110 ASN A C 1
ATOM 866 O O . ASN A 1 110 ? 3.123 -5.461 -4.030 1.00 90.69 110 ASN A O 1
ATOM 870 N N . CYS A 1 111 ? 5.136 -4.655 -4.629 1.00 93.00 111 CYS A N 1
ATOM 871 C CA . CYS A 1 111 ? 5.567 -4.382 -3.255 1.00 93.00 111 CYS A CA 1
ATOM 872 C C . CYS A 1 111 ? 4.654 -3.350 -2.581 1.00 93.00 111 CYS A C 1
ATOM 874 O O . CYS A 1 111 ? 4.292 -3.513 -1.414 1.00 93.00 111 CYS A O 1
ATOM 876 N N . HIS A 1 112 ? 4.233 -2.319 -3.320 1.00 91.62 112 HIS A N 1
ATOM 877 C CA . HIS A 1 112 ? 3.314 -1.310 -2.806 1.00 91.62 112 HIS A CA 1
ATOM 878 C C . HIS A 1 112 ? 1.954 -1.917 -2.435 1.00 91.62 112 HIS A C 1
ATOM 880 O O . HIS A 1 112 ? 1.464 -1.723 -1.323 1.00 91.62 112 HIS A O 1
ATOM 886 N N . LYS A 1 113 ? 1.363 -2.718 -3.328 1.00 88.06 113 LYS A N 1
ATOM 887 C CA . LYS A 1 113 ? 0.079 -3.395 -3.085 1.00 88.06 113 LYS A CA 1
ATOM 888 C C . LYS A 1 113 ? 0.143 -4.362 -1.909 1.00 88.06 113 LYS A C 1
ATOM 890 O O . LYS A 1 113 ? -0.771 -4.380 -1.087 1.00 88.06 113 LYS A O 1
ATOM 895 N N . LEU A 1 114 ? 1.229 -5.122 -1.783 1.00 91.56 114 LEU A N 1
ATOM 896 C CA . LEU A 1 114 ? 1.408 -6.048 -0.667 1.00 91.56 114 LEU A CA 1
ATOM 897 C C . LEU A 1 114 ? 1.551 -5.309 0.670 1.00 91.56 114 LEU A C 1
ATOM 899 O O . LEU A 1 114 ? 0.961 -5.721 1.668 1.00 91.56 114 LEU A O 1
ATOM 903 N N . SER A 1 115 ? 2.252 -4.174 0.676 1.00 92.50 115 SER A N 1
ATOM 904 C CA . SER A 1 115 ? 2.277 -3.269 1.826 1.00 92.50 115 SER A CA 1
ATOM 905 C C . SER A 1 115 ? 0.870 -2.784 2.197 1.00 92.50 115 SER A C 1
ATOM 907 O O . SER A 1 115 ? 0.456 -2.903 3.355 1.00 92.50 115 SER A O 1
ATOM 909 N N . LEU A 1 116 ? 0.082 -2.319 1.220 1.00 88.19 116 LEU A N 1
ATOM 910 C CA . LEU A 1 116 ? -1.295 -1.870 1.447 1.00 88.19 116 LEU A CA 1
ATOM 911 C C . LEU A 1 116 ? -2.195 -2.983 2.007 1.00 88.19 116 LEU A C 1
ATOM 913 O O . LEU A 1 116 ? -3.029 -2.699 2.867 1.00 88.19 116 LEU A O 1
ATOM 917 N N . ALA A 1 117 ? -2.019 -4.223 1.550 1.00 88.50 117 ALA A N 1
ATOM 918 C CA . ALA A 1 117 ? -2.752 -5.402 2.008 1.00 88.50 117 ALA A CA 1
ATOM 919 C C . ALA A 1 117 ? -2.412 -5.766 3.467 1.00 88.50 117 ALA A C 1
ATOM 921 O O . ALA A 1 117 ? -3.288 -5.885 4.335 1.00 88.50 117 ALA A O 1
ATOM 922 N N . LEU A 1 118 ? -1.114 -5.881 3.757 1.00 89.56 118 LEU A N 1
ATOM 923 C CA . LEU A 1 118 ? -0.599 -6.302 5.060 1.00 89.56 118 LEU A CA 1
ATOM 924 C C . LEU A 1 118 ? -0.799 -5.248 6.148 1.00 89.56 118 LEU A C 1
ATOM 926 O O . LEU A 1 118 ? -0.981 -5.612 7.302 1.00 89.56 118 LEU A O 1
ATOM 930 N N . THR A 1 119 ? -0.824 -3.959 5.804 1.00 88.38 119 THR A N 1
ATOM 931 C CA . THR A 1 119 ? -1.015 -2.881 6.791 1.00 88.38 119 THR A CA 1
ATOM 932 C C . THR A 1 119 ? -2.482 -2.755 7.236 1.00 88.38 119 THR A C 1
ATOM 934 O O . THR A 1 119 ? -2.755 -2.356 8.368 1.00 88.38 119 THR A O 1
ATOM 937 N N . LYS A 1 120 ? -3.445 -3.142 6.385 1.00 84.25 120 LYS A N 1
ATOM 938 C CA . LYS A 1 120 ? -4.893 -3.073 6.681 1.00 84.25 120 LYS A CA 1
ATOM 939 C C . LYS A 1 120 ? -5.417 -4.286 7.447 1.00 84.25 120 LYS A C 1
ATOM 941 O O . LYS A 1 120 ? -6.268 -4.152 8.326 1.00 84.25 120 LYS A O 1
ATOM 946 N N . THR A 1 121 ? -4.883 -5.465 7.142 1.00 88.25 121 THR A N 1
ATOM 947 C CA . THR A 1 121 ? -5.273 -6.736 7.769 1.00 88.25 121 THR A CA 1
ATOM 948 C C . THR A 1 121 ? -5.208 -6.728 9.309 1.00 88.25 121 THR A C 1
ATOM 950 O O . THR A 1 121 ? -6.213 -7.093 9.918 1.00 88.25 121 THR A O 1
ATOM 953 N N . PRO A 1 122 ? -4.134 -6.267 9.986 1.00 85.94 122 PRO A N 1
ATOM 954 C CA . PRO A 1 122 ? -4.076 -6.272 11.449 1.00 85.94 122 PRO A CA 1
ATOM 955 C C . PRO A 1 122 ? -5.122 -5.340 12.075 1.00 85.94 122 PRO A C 1
ATOM 957 O O . PRO A 1 122 ? -5.837 -5.687 13.014 1.00 85.94 122 PRO A O 1
ATOM 960 N N . PHE A 1 123 ? -5.328 -4.157 11.498 1.00 80.12 123 PHE A N 1
ATOM 961 C CA . PHE A 1 123 ? -6.383 -3.267 11.974 1.00 80.12 123 PHE A CA 1
ATOM 962 C C . PHE A 1 123 ? -7.764 -3.939 11.930 1.00 80.12 123 PHE A C 1
ATOM 964 O O . PHE A 1 123 ? -8.526 -3.893 12.895 1.00 80.12 123 PHE A O 1
ATOM 971 N N . ALA A 1 124 ? -8.062 -4.654 10.852 1.00 83.19 124 ALA A N 1
ATOM 972 C CA . ALA A 1 124 ? -9.314 -5.378 10.749 1.00 83.19 124 ALA A CA 1
ATOM 973 C C . ALA A 1 124 ? -9.398 -6.590 11.697 1.00 83.19 124 ALA A C 1
ATOM 975 O O . ALA A 1 124 ? -10.460 -6.834 12.270 1.00 83.19 124 ALA A O 1
ATOM 976 N N . VAL A 1 125 ? -8.296 -7.308 11.937 1.00 84.38 125 VAL A N 1
ATOM 977 C CA . VAL A 1 125 ? -8.234 -8.393 12.936 1.00 84.38 125 VAL A CA 1
ATOM 978 C C . VAL A 1 125 ? -8.505 -7.856 14.345 1.00 84.38 125 VAL A C 1
ATOM 980 O O . VAL A 1 125 ? -9.302 -8.439 15.088 1.00 84.38 125 VAL A O 1
ATOM 983 N N . THR A 1 126 ? -7.931 -6.704 14.704 1.00 83.69 126 THR A N 1
ATOM 984 C CA . THR A 1 126 ? -8.217 -6.068 16.001 1.00 83.69 126 THR A CA 1
ATOM 985 C C . THR A 1 126 ? -9.681 -5.642 16.122 1.00 83.69 126 THR A C 1
ATOM 987 O O . THR A 1 126 ? -10.302 -5.890 17.159 1.00 83.69 126 THR A O 1
ATOM 990 N N . LEU A 1 127 ? -10.274 -5.087 15.058 1.00 80.19 127 LEU A N 1
ATOM 991 C CA . LEU A 1 127 ? -11.691 -4.729 15.037 1.00 80.19 127 LEU A CA 1
ATOM 992 C C . LEU A 1 127 ? -12.595 -5.963 15.153 1.00 80.19 127 LEU A C 1
ATOM 994 O O . LEU A 1 127 ? -13.568 -5.944 15.903 1.00 80.19 127 LEU A O 1
ATOM 998 N N . HIS A 1 128 ? -12.252 -7.056 14.470 1.00 83.31 128 HIS A N 1
ATOM 999 C CA . HIS A 1 128 ? -13.010 -8.304 14.500 1.00 83.31 128 HIS A CA 1
ATOM 1000 C C . HIS A 1 128 ? -13.145 -8.874 15.919 1.00 83.31 128 HIS A C 1
ATOM 1002 O O . HIS A 1 128 ? -14.208 -9.373 16.292 1.00 83.31 128 HIS A O 1
ATOM 1008 N N . ARG A 1 129 ? -12.099 -8.744 16.743 1.00 82.38 129 ARG A N 1
ATOM 1009 C CA . ARG A 1 129 ? -12.110 -9.213 18.135 1.00 82.38 129 ARG A CA 1
ATOM 1010 C C . ARG A 1 129 ? -13.115 -8.458 19.016 1.00 82.38 129 ARG A C 1
ATOM 1012 O O . ARG A 1 129 ? -13.643 -9.042 19.960 1.00 82.38 129 ARG A O 1
ATOM 1019 N N . ILE A 1 130 ? -13.378 -7.186 18.714 1.00 82.94 130 ILE A N 1
ATOM 1020 C CA . ILE A 1 130 ? -14.231 -6.289 19.518 1.00 82.94 130 ILE A CA 1
ATOM 1021 C C . ILE A 1 130 ? -15.644 -6.167 18.917 1.00 82.94 130 ILE A C 1
ATOM 1023 O O . ILE A 1 130 ? -16.599 -5.835 19.615 1.00 82.94 130 ILE A O 1
ATOM 1027 N N . ALA A 1 131 ? -15.796 -6.462 17.627 1.00 82.31 131 ALA A N 1
ATOM 1028 C CA . ALA A 1 131 ? -17.044 -6.329 16.890 1.00 82.31 131 ALA A CA 1
ATOM 1029 C C . ALA A 1 131 ? -18.124 -7.340 17.320 1.00 82.31 131 ALA A C 1
ATOM 1031 O O . ALA A 1 131 ? -17.834 -8.478 17.708 1.00 82.31 131 ALA A O 1
ATOM 1032 N N . SER A 1 132 ? -19.387 -6.924 17.184 1.00 83.00 132 SER A N 1
ATOM 1033 C CA . SER A 1 132 ? -20.572 -7.775 17.370 1.00 83.00 132 SER A CA 1
ATOM 1034 C C . SER A 1 132 ? -20.695 -8.833 16.263 1.00 83.00 132 SER A C 1
ATOM 1036 O O . SER A 1 132 ? -20.123 -8.677 15.184 1.00 83.00 132 SER A O 1
ATOM 1038 N N . SER A 1 133 ? -21.468 -9.897 16.496 1.00 82.81 133 SER A N 1
ATOM 1039 C CA . SER A 1 133 ? -21.588 -11.065 15.609 1.00 82.81 133 SER A CA 1
ATOM 1040 C C . SER A 1 133 ? -21.866 -10.708 14.143 1.00 82.81 133 SER A C 1
ATOM 1042 O O . SER A 1 133 ? -21.204 -11.240 13.262 1.00 82.81 133 SER A O 1
ATOM 1044 N N . TRP A 1 134 ? -22.771 -9.764 13.862 1.00 77.69 134 TRP A N 1
ATOM 1045 C CA . TRP A 1 134 ? -23.057 -9.322 12.486 1.00 77.69 134 TRP A CA 1
ATOM 1046 C C . TRP A 1 134 ? -21.915 -8.513 11.858 1.00 77.69 134 TRP A C 1
ATOM 1048 O O . TRP A 1 134 ? -21.567 -8.701 10.695 1.00 77.69 134 TRP A O 1
ATOM 1058 N N . GLN A 1 135 ? -21.287 -7.637 12.641 1.00 79.81 135 GLN A N 1
ATOM 1059 C CA . GLN A 1 135 ? -20.167 -6.811 12.186 1.00 79.81 135 GLN A CA 1
ATOM 1060 C C . GLN A 1 135 ? -18.922 -7.656 11.889 1.00 79.81 135 GLN A C 1
ATOM 1062 O O . GLN A 1 135 ? -18.158 -7.329 10.986 1.00 79.81 135 GLN A O 1
ATOM 1067 N N . ARG A 1 136 ? -18.737 -8.775 12.600 1.00 80.19 136 ARG A N 1
ATOM 1068 C CA . ARG A 1 136 ? -17.633 -9.716 12.368 1.00 80.19 136 ARG A CA 1
ATOM 1069 C C . ARG A 1 136 ? -17.622 -10.278 10.951 1.00 80.19 136 ARG A C 1
ATOM 1071 O O . ARG A 1 136 ? -16.542 -10.361 10.369 1.00 80.19 136 ARG A O 1
ATOM 1078 N N . TYR A 1 137 ? -18.794 -10.615 10.411 1.00 78.69 137 TYR A N 1
ATOM 1079 C CA . TYR A 1 137 ? -18.928 -11.096 9.035 1.00 78.69 137 TYR A CA 1
ATOM 1080 C C . TYR A 1 137 ? -18.548 -10.014 8.023 1.00 78.69 137 TYR A C 1
ATOM 1082 O O . TYR A 1 137 ? -17.774 -10.285 7.111 1.00 78.69 137 TYR A O 1
ATOM 1090 N N . ILE A 1 138 ? -19.015 -8.777 8.228 1.00 79.00 138 ILE A N 1
ATOM 1091 C CA . ILE A 1 138 ? -18.691 -7.637 7.355 1.00 79.00 138 ILE A CA 1
ATOM 1092 C C . ILE A 1 138 ? -17.179 -7.377 7.333 1.00 79.00 138 ILE A C 1
ATOM 1094 O O . ILE A 1 138 ? -16.605 -7.167 6.270 1.00 79.00 138 ILE A O 1
ATOM 1098 N N . ILE A 1 139 ? -16.522 -7.420 8.495 1.00 81.38 139 ILE A N 1
ATOM 1099 C CA . ILE A 1 139 ? -15.078 -7.176 8.603 1.00 81.38 139 ILE A CA 1
ATOM 1100 C C . ILE A 1 139 ? -14.284 -8.258 7.865 1.00 81.38 139 ILE A C 1
ATOM 1102 O O . ILE A 1 139 ? -13.404 -7.926 7.077 1.00 81.38 139 ILE A O 1
ATOM 1106 N N . TRP A 1 140 ? -14.599 -9.540 8.074 1.00 81.38 140 TRP A N 1
ATOM 1107 C CA . TRP A 1 140 ? -13.914 -10.632 7.369 1.00 81.38 140 TRP A CA 1
ATOM 1108 C C . TRP A 1 140 ? -14.149 -10.601 5.868 1.00 81.38 140 TRP A C 1
ATOM 1110 O O . TRP A 1 140 ? -13.220 -10.843 5.102 1.00 81.38 140 TRP A O 1
ATOM 1120 N N . PHE A 1 141 ? -15.372 -10.276 5.455 1.00 79.06 141 PHE A N 1
ATOM 1121 C CA . PHE A 1 141 ? -15.696 -10.080 4.054 1.00 79.06 141 PHE A CA 1
ATOM 1122 C C . PHE A 1 141 ? -14.816 -8.988 3.443 1.00 79.06 141 PHE A C 1
ATOM 1124 O O . PHE A 1 141 ? -14.156 -9.238 2.443 1.00 79.06 141 PHE A O 1
ATOM 1131 N N . LEU A 1 142 ? -14.730 -7.823 4.087 1.00 76.31 142 LEU A N 1
ATOM 1132 C CA . LEU A 1 142 ? -13.970 -6.681 3.586 1.00 76.31 142 LEU A CA 1
ATOM 1133 C C . LEU A 1 142 ? -12.456 -6.957 3.543 1.00 76.31 142 LEU A C 1
ATOM 1135 O O . LEU A 1 142 ? -11.789 -6.624 2.567 1.00 76.31 142 LEU A O 1
ATOM 1139 N N . VAL A 1 143 ? -11.906 -7.624 4.563 1.00 81.56 143 VAL A N 1
ATOM 1140 C CA . VAL A 1 143 ? -10.499 -8.066 4.553 1.00 81.56 143 VAL A CA 1
ATOM 1141 C C . VAL A 1 143 ? -10.253 -9.074 3.440 1.00 81.56 143 VAL A C 1
ATOM 1143 O O . VAL A 1 143 ? -9.266 -8.956 2.715 1.00 81.56 143 VAL A O 1
ATOM 1146 N N . GLY A 1 144 ? -11.136 -10.063 3.307 1.00 81.44 144 GLY A N 1
ATOM 1147 C CA . GLY A 1 144 ? -11.027 -11.105 2.298 1.00 81.44 144 GLY A CA 1
ATOM 1148 C C . GLY A 1 144 ? -11.037 -10.522 0.890 1.00 81.44 144 GLY A C 1
ATOM 1149 O O . GLY A 1 144 ? -10.127 -10.796 0.113 1.00 81.44 144 GLY A O 1
ATOM 1150 N N . THR A 1 145 ? -12.009 -9.666 0.575 1.00 75.62 145 THR A N 1
ATOM 1151 C CA . THR A 1 145 ? -12.151 -9.079 -0.762 1.00 75.62 145 THR A CA 1
ATOM 1152 C C . THR A 1 145 ? -10.989 -8.158 -1.124 1.00 75.62 145 THR A C 1
ATOM 1154 O O . THR A 1 145 ? -10.453 -8.290 -2.222 1.00 75.62 145 THR A O 1
ATOM 1157 N N . MET A 1 146 ? -10.524 -7.290 -0.213 1.00 75.38 146 MET A N 1
ATOM 1158 C CA . MET A 1 146 ? -9.376 -6.412 -0.489 1.00 75.38 146 MET A CA 1
ATOM 1159 C C . MET A 1 146 ? -8.086 -7.204 -0.734 1.00 75.38 146 MET A C 1
ATOM 1161 O O . MET A 1 146 ? -7.345 -6.908 -1.670 1.00 75.38 146 MET A O 1
ATOM 1165 N N . ASN A 1 147 ? -7.811 -8.232 0.075 1.00 82.44 147 ASN A N 1
ATOM 1166 C CA . ASN A 1 147 ? -6.613 -9.056 -0.103 1.00 82.44 147 ASN A CA 1
ATOM 1167 C C . ASN A 1 147 ? -6.682 -9.891 -1.390 1.00 82.44 147 ASN A C 1
ATOM 1169 O O . ASN A 1 147 ? -5.696 -9.963 -2.121 1.00 82.44 147 ASN A O 1
ATOM 1173 N N . VAL A 1 148 ? -7.847 -10.468 -1.708 1.00 80.00 148 VAL A N 1
ATOM 1174 C CA . VAL A 1 148 ? -8.063 -11.187 -2.974 1.00 80.00 148 VAL A CA 1
ATOM 1175 C C . VAL A 1 148 ? -7.857 -10.254 -4.161 1.00 80.00 148 VAL A C 1
ATOM 1177 O O . VAL A 1 148 ? -7.150 -10.621 -5.096 1.00 80.00 148 VAL A O 1
ATOM 1180 N N . GLN A 1 149 ? -8.386 -9.030 -4.108 1.00 74.62 149 GLN A N 1
ATOM 1181 C CA . GLN A 1 149 ? -8.166 -8.039 -5.155 1.00 74.62 149 GLN A CA 1
ATOM 1182 C C . GLN A 1 149 ? -6.670 -7.743 -5.348 1.00 74.62 149 GLN A C 1
ATOM 1184 O O . GLN A 1 149 ? -6.195 -7.741 -6.485 1.00 74.62 149 GLN A O 1
ATOM 1189 N N . PHE A 1 150 ? -5.902 -7.538 -4.273 1.00 80.81 150 PHE A N 1
ATOM 1190 C CA . PHE A 1 150 ? -4.458 -7.313 -4.394 1.00 80.81 150 PHE A CA 1
ATOM 1191 C C . PHE A 1 150 ? -3.726 -8.522 -4.989 1.00 80.81 150 PHE A C 1
ATOM 1193 O O . PHE A 1 150 ? -2.891 -8.334 -5.870 1.00 80.81 150 PHE A O 1
ATOM 1200 N N . ILE A 1 151 ? -4.074 -9.749 -4.584 1.00 81.31 151 ILE A N 1
ATOM 1201 C CA . ILE A 1 151 ? -3.492 -10.982 -5.145 1.00 81.31 151 ILE A CA 1
ATOM 1202 C C . ILE A 1 151 ? -3.791 -11.091 -6.644 1.00 81.31 151 ILE A C 1
ATOM 1204 O O . ILE A 1 151 ? -2.884 -11.347 -7.436 1.00 81.31 151 ILE A O 1
ATOM 1208 N N . VAL A 1 152 ? -5.041 -10.855 -7.047 1.00 76.81 152 VAL A N 1
ATOM 1209 C CA . VAL A 1 152 ? -5.450 -10.883 -8.456 1.00 76.81 152 VAL A CA 1
ATOM 1210 C C . VAL A 1 152 ? -4.659 -9.850 -9.255 1.00 76.81 152 VAL A C 1
ATOM 1212 O O . VAL A 1 152 ? -4.066 -10.199 -10.273 1.00 76.81 152 VAL A O 1
ATOM 1215 N N . HIS A 1 153 ? -4.558 -8.609 -8.774 1.00 75.44 153 HIS A N 1
ATOM 1216 C CA . HIS A 1 153 ? -3.768 -7.583 -9.455 1.00 75.44 153 HIS A CA 1
ATOM 1217 C C . HIS A 1 153 ? -2.284 -7.943 -9.565 1.00 75.44 153 HIS A C 1
ATOM 1219 O O . HIS A 1 153 ? -1.711 -7.712 -10.623 1.00 75.44 153 HIS A O 1
ATOM 1225 N N . ILE A 1 154 ? -1.676 -8.527 -8.527 1.00 82.75 154 ILE A N 1
ATOM 1226 C CA . ILE A 1 154 ? -0.267 -8.951 -8.569 1.00 82.75 154 ILE A CA 1
ATOM 1227 C C . ILE A 1 154 ? -0.047 -9.992 -9.671 1.00 82.75 154 ILE A C 1
ATOM 1229 O O . ILE A 1 154 ? 0.905 -9.891 -10.444 1.00 82.75 154 ILE A O 1
ATOM 1233 N N . ILE A 1 155 ? -0.948 -10.971 -9.784 1.00 79.56 155 ILE A N 1
ATOM 1234 C CA . ILE A 1 155 ? -0.878 -12.001 -10.828 1.00 79.56 155 ILE A CA 1
ATOM 1235 C C . ILE A 1 155 ? -1.031 -11.370 -12.216 1.00 79.56 155 ILE A C 1
ATOM 1237 O O . ILE A 1 155 ? -0.283 -11.714 -13.131 1.00 79.56 155 ILE A O 1
ATOM 1241 N N . LEU A 1 156 ? -1.974 -10.438 -12.374 1.00 74.00 156 LEU A N 1
ATOM 1242 C CA . LEU A 1 156 ? -2.232 -9.771 -13.650 1.00 74.00 156 LEU A CA 1
ATOM 1243 C C . LEU A 1 156 ? -1.051 -8.905 -14.111 1.00 74.00 156 LEU A C 1
ATOM 1245 O O . LEU A 1 156 ? -0.771 -8.880 -15.305 1.00 74.00 156 LEU A O 1
ATOM 1249 N N . THR A 1 157 ? -0.325 -8.255 -13.195 1.00 77.38 157 THR A N 1
ATOM 1250 C CA . THR A 1 157 ? 0.819 -7.390 -13.535 1.00 77.38 157 THR A CA 1
ATOM 1251 C C . THR A 1 157 ? 1.936 -8.139 -14.282 1.00 77.38 157 THR A C 1
ATOM 1253 O O . THR A 1 157 ? 2.603 -7.548 -15.125 1.00 77.38 157 THR A O 1
ATOM 1256 N N . TRP A 1 158 ? 2.134 -9.437 -14.018 1.00 75.75 158 TRP A N 1
ATOM 1257 C CA . TRP A 1 158 ? 3.198 -10.241 -14.647 1.00 75.75 158 TRP A CA 1
ATOM 1258 C C . TRP A 1 158 ? 2.746 -11.058 -15.868 1.00 75.75 158 TRP A C 1
ATOM 1260 O O . TRP A 1 158 ? 3.567 -11.733 -16.495 1.00 75.75 158 TRP A O 1
ATOM 1270 N N . ARG A 1 159 ? 1.454 -11.029 -16.215 1.00 72.94 159 ARG A N 1
ATOM 1271 C CA . ARG A 1 159 ? 0.917 -11.704 -17.406 1.00 72.94 159 ARG A CA 1
ATOM 1272 C C . ARG A 1 159 ? 1.045 -10.796 -18.629 1.00 72.94 159 ARG A C 1
ATOM 1274 O O . ARG A 1 159 ? 0.702 -9.620 -18.578 1.00 72.94 159 ARG A O 1
ATOM 1281 N N . ALA A 1 160 ? 1.482 -11.354 -19.755 1.00 62.91 160 ALA A N 1
ATOM 1282 C CA . ALA A 1 160 ? 1.553 -10.614 -21.01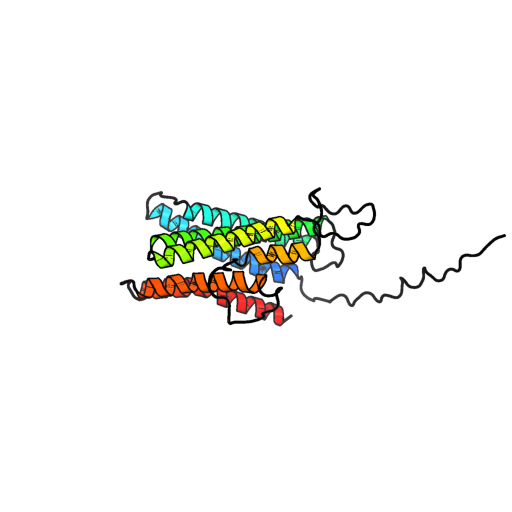0 1.00 62.91 160 ALA A CA 1
ATOM 1283 C C . ALA A 1 160 ? 0.156 -10.429 -21.634 1.00 62.91 160 ALA A C 1
ATOM 1285 O O . ALA A 1 160 ? -0.615 -11.386 -21.767 1.00 62.91 160 ALA A O 1
ATOM 1286 N N . ILE A 1 161 ? -0.151 -9.201 -22.063 1.00 62.69 161 ILE A N 1
ATOM 1287 C CA . ILE A 1 161 ? -1.295 -8.915 -22.939 1.00 62.69 161 ILE A CA 1
ATOM 1288 C C . ILE A 1 161 ? -0.918 -9.404 -24.337 1.00 62.69 161 ILE A C 1
ATOM 1290 O O . ILE A 1 161 ? 0.166 -9.079 -24.823 1.00 62.69 161 ILE A O 1
ATOM 1294 N N . CYS A 1 162 ? -1.800 -10.157 -24.998 1.00 64.19 162 CYS A N 1
ATOM 1295 C CA . CYS A 1 162 ? -1.620 -10.555 -26.393 1.00 64.19 162 CYS A CA 1
ATOM 1296 C C . CYS A 1 162 ? -1.499 -9.314 -27.300 1.00 64.19 162 CYS A C 1
ATOM 1298 O O . CYS A 1 162 ? -2.498 -8.809 -27.809 1.00 64.19 162 CYS A O 1
ATOM 1300 N N . ARG A 1 163 ? -0.282 -8.819 -27.533 1.00 56.22 163 ARG A N 1
ATOM 1301 C CA . ARG A 1 163 ? 0.050 -8.009 -28.710 1.00 56.22 163 ARG A CA 1
ATOM 1302 C C . ARG A 1 163 ? 0.638 -8.936 -29.774 1.00 56.22 163 ARG A C 1
ATOM 1304 O O . ARG A 1 163 ? 1.322 -9.888 -29.404 1.00 56.22 163 ARG A O 1
ATOM 1311 N N . PRO A 1 164 ? 0.412 -8.681 -31.075 1.00 50.44 164 PRO A N 1
ATOM 1312 C CA . PRO A 1 164 ? 1.117 -9.403 -32.125 1.00 50.44 164 PRO A CA 1
ATOM 1313 C C . PRO A 1 164 ? 2.612 -9.103 -31.979 1.00 50.44 164 PRO A C 1
ATOM 1315 O O . PRO A 1 164 ? 3.077 -8.002 -32.276 1.00 50.44 164 PRO A O 1
ATOM 1318 N N . THR A 1 165 ? 3.350 -10.057 -31.422 1.00 54.03 165 THR A N 1
ATOM 1319 C CA . THR A 1 165 ? 4.779 -9.937 -31.156 1.00 54.03 165 THR A CA 1
ATOM 1320 C C . THR A 1 165 ? 5.505 -9.910 -32.494 1.00 54.03 165 THR A C 1
ATOM 1322 O O . THR A 1 165 ? 5.349 -10.816 -33.315 1.00 54.03 165 THR A O 1
ATOM 1325 N N . ARG A 1 166 ? 6.324 -8.881 -32.732 1.00 52.75 166 ARG A N 1
ATOM 1326 C CA . ARG A 1 166 ? 7.395 -9.017 -33.724 1.00 52.75 166 ARG A CA 1
ATOM 1327 C C . ARG A 1 166 ? 8.332 -10.124 -33.216 1.00 52.75 166 ARG A C 1
ATOM 1329 O O . ARG A 1 166 ? 8.595 -10.153 -32.013 1.00 52.75 166 ARG A O 1
ATOM 1336 N N . PRO A 1 167 ? 8.832 -11.031 -34.069 1.00 50.47 167 PRO A N 1
ATOM 1337 C CA . PRO A 1 167 ? 9.818 -12.019 -33.643 1.00 50.47 167 PRO A CA 1
ATOM 1338 C C . PRO A 1 167 ? 11.020 -11.309 -32.995 1.00 50.47 167 PRO A C 1
ATOM 1340 O O . PRO A 1 167 ? 11.664 -10.497 -33.656 1.00 50.47 167 PRO A O 1
ATOM 1343 N N . GLY A 1 168 ? 11.294 -11.575 -31.711 1.00 56.16 168 GLY A N 1
ATOM 1344 C CA . GLY A 1 168 ? 12.458 -11.025 -30.995 1.00 56.16 168 GLY A CA 1
ATOM 1345 C C . GLY A 1 168 ? 12.197 -9.987 -29.892 1.00 56.16 168 GLY A C 1
ATOM 1346 O O . GLY A 1 168 ? 13.136 -9.294 -29.511 1.00 56.16 168 GLY A O 1
ATOM 1347 N N . ASP A 1 169 ? 10.976 -9.851 -29.362 1.00 57.38 169 ASP A N 1
ATOM 1348 C CA . ASP A 1 169 ? 10.736 -9.024 -28.165 1.00 57.38 169 ASP A CA 1
ATOM 1349 C C . ASP A 1 169 ? 11.376 -9.673 -26.918 1.00 57.38 169 ASP A C 1
ATOM 1351 O O . ASP A 1 169 ? 11.087 -10.820 -26.584 1.00 57.38 169 ASP A O 1
ATOM 1355 N N . THR A 1 170 ? 12.284 -8.948 -26.259 1.00 56.59 170 THR A N 1
ATOM 1356 C CA . THR A 1 170 ? 13.076 -9.388 -25.096 1.00 56.59 170 THR A CA 1
ATOM 1357 C C . THR A 1 170 ? 12.532 -8.854 -23.771 1.00 56.59 170 THR A C 1
ATOM 1359 O O . THR A 1 170 ? 13.248 -8.837 -22.763 1.00 56.59 170 THR A O 1
ATOM 1362 N N . THR A 1 171 ? 11.282 -8.379 -23.736 1.00 59.88 171 THR A N 1
ATOM 1363 C CA . THR A 1 171 ? 10.708 -7.909 -22.475 1.00 59.88 171 THR A CA 1
ATOM 1364 C C . THR A 1 171 ? 10.576 -9.047 -21.449 1.00 59.88 171 THR A C 1
ATOM 1366 O O . THR A 1 171 ? 10.272 -10.181 -21.812 1.00 59.88 171 THR A O 1
ATOM 1369 N N . PRO A 1 172 ? 10.859 -8.811 -20.153 1.00 56.50 172 PRO A N 1
ATOM 1370 C CA . PRO A 1 172 ? 11.012 -9.885 -19.180 1.00 56.50 172 PRO A CA 1
ATOM 1371 C C . PRO A 1 172 ? 9.628 -10.216 -18.629 1.00 56.50 172 PRO A C 1
ATOM 1373 O O . PRO A 1 172 ? 9.200 -9.709 -17.594 1.00 56.50 172 PRO A O 1
ATOM 1376 N N . HIS A 1 173 ? 8.890 -11.017 -19.382 1.00 65.75 173 HIS A N 1
ATOM 1377 C CA . HIS A 1 173 ? 7.613 -11.582 -18.975 1.00 65.75 173 HIS A CA 1
ATOM 1378 C C . HIS A 1 173 ? 7.792 -13.067 -18.652 1.00 65.75 173 HIS A C 1
ATOM 1380 O O . HIS A 1 173 ? 8.651 -13.751 -19.210 1.00 65.75 173 HIS A O 1
ATOM 1386 N N . LEU A 1 174 ? 6.997 -13.569 -17.707 1.00 59.81 174 LEU A N 1
ATOM 1387 C CA . LEU A 1 174 ? 7.010 -14.988 -17.366 1.00 59.81 174 LEU A CA 1
ATOM 1388 C C . LEU A 1 174 ? 6.610 -15.795 -18.624 1.00 59.81 174 LEU A C 1
ATOM 1390 O O . LEU A 1 174 ? 5.685 -15.366 -19.317 1.00 59.81 174 LEU A O 1
ATOM 1394 N N . PRO A 1 175 ? 7.257 -16.935 -18.946 1.00 58.94 175 PRO A N 1
ATOM 1395 C CA . PRO A 1 175 ? 6.951 -17.738 -20.136 1.00 58.94 175 PRO A CA 1
ATOM 1396 C C . PRO A 1 175 ? 5.644 -18.519 -19.938 1.00 58.94 175 PRO A C 1
ATOM 1398 O O . PRO A 1 175 ? 5.622 -19.736 -19.772 1.00 58.94 175 PRO A O 1
ATOM 1401 N N . VAL A 1 176 ? 4.533 -17.795 -19.883 1.00 62.75 176 VAL A N 1
ATOM 1402 C CA . VAL A 1 176 ? 3.186 -18.309 -19.654 1.00 62.75 176 VAL A CA 1
ATOM 1403 C C . VAL A 1 176 ? 2.257 -17.817 -20.755 1.00 62.75 176 VAL A C 1
ATOM 1405 O O . VAL A 1 176 ? 2.472 -16.748 -21.318 1.00 62.75 176 VAL A O 1
ATOM 1408 N N . SER A 1 177 ? 1.212 -18.588 -21.058 1.00 68.50 177 SER A N 1
ATOM 1409 C CA . SER A 1 177 ? 0.224 -18.236 -22.082 1.00 68.50 177 SER A CA 1
ATOM 1410 C C . SER A 1 177 ? -0.339 -16.822 -21.872 1.00 68.50 177 SER A C 1
ATOM 1412 O O . SER A 1 177 ? -0.730 -16.457 -20.758 1.00 68.50 177 SER A O 1
ATOM 1414 N N . CYS A 1 178 ? -0.357 -16.034 -22.948 1.00 72.56 178 CYS A N 1
ATOM 1415 C CA . CYS A 1 178 ? -0.819 -14.647 -22.963 1.00 72.56 178 CYS A CA 1
ATOM 1416 C C . CYS A 1 178 ? -2.343 -14.548 -22.775 1.00 72.56 178 CYS A C 1
ATOM 1418 O O . CYS A 1 178 ? -3.077 -15.489 -23.080 1.00 72.56 178 CYS A O 1
ATOM 1420 N N . TRP A 1 179 ? -2.820 -13.406 -22.271 1.00 66.00 179 TRP A N 1
ATOM 1421 C CA . TRP A 1 179 ? -4.249 -13.145 -22.053 1.00 66.00 179 TRP A CA 1
ATOM 1422 C C . TRP A 1 179 ? -4.808 -12.181 -23.099 1.00 66.00 179 TRP A C 1
ATOM 1424 O O . TRP A 1 179 ? -4.127 -11.242 -23.530 1.00 66.00 179 TRP A O 1
ATOM 1434 N N . ARG A 1 180 ? -6.072 -12.379 -23.491 1.00 59.38 180 ARG A N 1
ATOM 1435 C CA . ARG A 1 180 ? -6.806 -11.413 -24.315 1.00 59.38 180 ARG A CA 1
ATOM 1436 C C . ARG A 1 180 ? -7.163 -10.207 -23.437 1.00 59.38 180 ARG A C 1
ATOM 1438 O O . ARG A 1 180 ? -7.472 -10.361 -22.258 1.00 59.38 180 ARG A O 1
ATOM 1445 N N . SER A 1 181 ? -7.102 -8.992 -23.983 1.00 54.34 181 SER A N 1
ATOM 1446 C CA . SER A 1 181 ? -7.325 -7.747 -23.221 1.00 54.34 181 SER A CA 1
ATOM 1447 C C . SER A 1 181 ? -8.695 -7.682 -22.532 1.00 54.34 181 SER A C 1
ATOM 1449 O O . SER A 1 181 ? -8.829 -7.048 -21.490 1.00 54.34 181 SER A O 1
ATOM 1451 N N . GLU A 1 182 ? -9.694 -8.365 -23.090 1.00 58.53 182 GLU A N 1
ATOM 1452 C CA . GLU A 1 182 ? -11.045 -8.495 -22.533 1.00 58.53 182 GLU A CA 1
ATOM 1453 C C . GLU A 1 182 ? -11.053 -9.304 -21.220 1.00 58.53 182 GLU A C 1
ATOM 1455 O O . GLU A 1 182 ? -11.734 -8.926 -20.267 1.00 58.53 182 GLU A O 1
ATOM 1460 N N . ASP A 1 183 ? -10.215 -10.340 -21.117 1.00 54.88 183 ASP A N 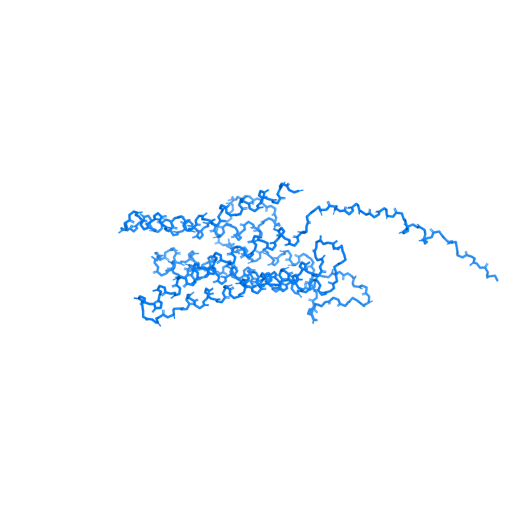1
ATOM 1461 C CA . ASP A 1 183 ? -10.111 -11.197 -19.930 1.00 54.88 183 ASP A CA 1
ATOM 1462 C C . ASP A 1 183 ? -9.401 -10.475 -18.779 1.00 54.88 183 ASP A C 1
ATOM 1464 O O . ASP A 1 183 ? -9.779 -10.611 -17.618 1.00 54.88 183 ASP A O 1
ATOM 1468 N N . ALA A 1 184 ? -8.395 -9.648 -19.085 1.00 52.66 184 ALA A N 1
ATOM 1469 C CA . ALA A 1 184 ? -7.683 -8.852 -18.083 1.00 52.66 184 ALA A CA 1
ATOM 1470 C C . ALA A 1 184 ? -8.606 -7.828 -17.394 1.00 52.66 184 ALA A C 1
ATOM 1472 O O . ALA A 1 184 ? -8.510 -7.618 -16.183 1.00 52.66 184 ALA A O 1
ATOM 1473 N N . ILE A 1 185 ? -9.534 -7.234 -18.152 1.00 52.75 185 ILE A N 1
ATOM 1474 C CA . ILE A 1 185 ? -10.562 -6.335 -17.616 1.00 52.75 185 ILE A CA 1
ATOM 1475 C C . ILE A 1 185 ? -11.591 -7.157 -16.831 1.00 52.75 185 ILE A C 1
ATOM 1477 O O . ILE A 1 185 ? -11.867 -6.830 -15.681 1.00 52.75 185 ILE A O 1
ATOM 1481 N N . ALA A 1 186 ? -12.086 -8.266 -17.391 1.00 51.59 186 ALA A N 1
ATOM 1482 C CA . ALA A 1 186 ? -13.095 -9.119 -16.762 1.00 51.59 186 ALA A CA 1
ATOM 1483 C C . ALA A 1 186 ? -12.636 -9.823 -15.469 1.00 51.59 186 ALA A C 1
ATOM 1485 O O . ALA A 1 186 ? -13.458 -10.152 -14.618 1.00 51.59 186 ALA A O 1
ATOM 1486 N N . LEU A 1 187 ? -11.334 -10.041 -15.278 1.00 53.41 187 LEU A N 1
ATOM 1487 C CA . LEU A 1 187 ? -10.780 -10.643 -14.058 1.00 53.41 187 LEU A CA 1
ATOM 1488 C C . LEU A 1 187 ? -10.325 -9.610 -13.023 1.00 53.41 187 LEU A C 1
ATOM 1490 O O . LEU A 1 187 ? -10.353 -9.914 -11.833 1.00 53.41 187 LEU A O 1
ATOM 1494 N N . GLY A 1 188 ? -10.062 -8.363 -13.432 1.00 50.53 188 GLY A N 1
ATOM 1495 C CA . GLY A 1 188 ? -10.056 -7.218 -12.513 1.00 50.53 188 GLY A CA 1
ATOM 1496 C C . GLY A 1 188 ? -11.424 -6.981 -11.846 1.00 50.53 188 GLY A C 1
ATOM 1497 O O . GLY A 1 188 ? -11.481 -6.495 -10.718 1.00 50.53 188 GLY A O 1
ATOM 1498 N N . ILE A 1 189 ? -12.520 -7.401 -12.498 1.00 48.84 189 ILE A N 1
ATOM 1499 C CA . ILE A 1 189 ? -13.902 -7.325 -11.981 1.00 48.84 189 ILE A CA 1
ATOM 1500 C C . ILE A 1 189 ? -14.140 -8.275 -10.793 1.00 48.84 189 ILE A C 1
ATOM 1502 O O . ILE A 1 189 ? -14.920 -7.935 -9.911 1.00 48.84 189 ILE A O 1
ATOM 1506 N N . PHE A 1 190 ? -13.460 -9.426 -10.692 1.00 48.25 190 PHE A N 1
ATOM 1507 C CA . PHE A 1 190 ? -13.722 -10.417 -9.627 1.00 48.25 190 PHE A CA 1
ATOM 1508 C C . PHE A 1 190 ? -13.220 -10.015 -8.222 1.00 48.25 190 PHE A C 1
ATOM 1510 O O . PHE A 1 190 ? -13.522 -10.708 -7.250 1.00 48.25 190 PHE A O 1
ATOM 1517 N N . GLY A 1 191 ? -12.515 -8.882 -8.086 1.00 46.38 191 GLY A N 1
ATOM 1518 C CA . GLY A 1 191 ? -12.303 -8.211 -6.793 1.00 46.38 191 GLY A CA 1
ATOM 1519 C C . GLY A 1 191 ? -13.561 -7.502 -6.264 1.00 46.38 191 GLY A C 1
ATOM 1520 O O . GLY A 1 191 ? -13.708 -7.304 -5.059 1.00 46.38 191 GLY A O 1
ATOM 1521 N N . GLY A 1 192 ? -14.511 -7.185 -7.150 1.00 43.53 192 GLY A N 1
ATOM 1522 C CA . GLY A 1 192 ? -15.877 -6.816 -6.812 1.00 43.53 192 GLY A CA 1
ATOM 1523 C C . GLY A 1 192 ? -16.702 -8.084 -6.644 1.00 43.53 192 GLY A C 1
ATOM 1524 O O . GLY A 1 192 ? -17.006 -8.785 -7.604 1.00 43.53 192 GLY A O 1
ATOM 1525 N N . CYS A 1 193 ? -17.025 -8.399 -5.397 1.00 43.06 193 CYS A N 1
ATOM 1526 C CA . CYS A 1 193 ? -17.870 -9.514 -5.010 1.00 43.06 193 CYS A CA 1
ATOM 1527 C C . CYS A 1 193 ? -19.020 -9.774 -6.002 1.00 43.06 193 CYS A C 1
ATOM 1529 O O . CYS A 1 193 ? -19.895 -8.927 -6.188 1.00 43.06 193 CYS A O 1
ATOM 1531 N N . LYS A 1 194 ? -19.102 -10.993 -6.549 1.00 41.22 194 LYS A N 1
ATOM 1532 C CA . LYS A 1 194 ? -20.412 -11.554 -6.886 1.00 41.22 194 LYS A CA 1
ATOM 1533 C C . LYS A 1 194 ? -21.191 -11.772 -5.581 1.00 41.22 194 LYS A C 1
ATOM 1535 O O . LYS A 1 194 ? -21.352 -12.901 -5.138 1.00 41.22 194 LYS A O 1
ATOM 1540 N N . THR A 1 195 ? -21.767 -10.716 -5.011 1.00 44.84 195 THR A N 1
ATOM 1541 C CA . THR A 1 195 ? -23.064 -10.819 -4.327 1.00 44.84 195 THR A CA 1
ATOM 1542 C C . THR A 1 195 ? -24.140 -10.732 -5.396 1.00 44.84 195 THR A C 1
ATOM 1544 O O . THR A 1 195 ? -24.972 -9.836 -5.421 1.00 44.84 195 THR A O 1
ATOM 1547 N N . SER A 1 196 ? -24.095 -11.673 -6.333 1.00 50.88 196 SER A N 1
ATOM 1548 C CA . SER A 1 196 ? -25.218 -11.965 -7.204 1.00 50.88 196 SER A CA 1
ATOM 1549 C C . SER A 1 196 ? -25.913 -13.164 -6.586 1.00 50.88 196 SER A C 1
ATOM 1551 O O . SER A 1 196 ? -25.664 -14.269 -7.028 1.00 50.88 196 SER A O 1
ATOM 1553 N N . LEU A 1 197 ? -26.651 -12.951 -5.489 1.00 40.19 197 LEU A N 1
ATOM 1554 C CA . LEU A 1 197 ? -27.766 -13.800 -5.029 1.00 40.19 197 LEU A CA 1
ATOM 1555 C C . LEU A 1 197 ? -28.584 -13.121 -3.900 1.00 40.19 197 LEU A C 1
ATOM 1557 O O . LEU A 1 197 ? -29.051 -13.796 -2.996 1.00 40.19 197 LEU A O 1
ATOM 1561 N N . LEU A 1 198 ? -28.766 -11.795 -3.910 1.00 38.94 198 LEU A N 1
ATOM 1562 C CA . LEU A 1 198 ? -29.947 -11.116 -3.339 1.00 38.94 198 LEU A CA 1
ATOM 1563 C C . LEU A 1 198 ? -29.789 -9.614 -3.596 1.00 38.94 198 LEU A C 1
ATOM 1565 O O . LEU A 1 198 ? -28.744 -9.079 -3.263 1.00 38.94 198 LEU A O 1
ATOM 1569 N N . TYR A 1 199 ? -30.806 -8.937 -4.126 1.00 40.66 199 TYR A N 1
ATOM 1570 C CA . TYR A 1 199 ? -30.778 -7.539 -4.603 1.00 40.66 199 TYR A CA 1
ATOM 1571 C C . TYR A 1 199 ? -30.204 -7.340 -6.008 1.00 40.66 199 TYR A C 1
ATOM 1573 O O . TYR A 1 199 ? -29.293 -6.558 -6.260 1.00 40.66 199 TYR A O 1
ATOM 1581 N N . GLY A 1 200 ? -30.846 -8.014 -6.963 1.00 53.28 200 GLY A N 1
ATOM 1582 C CA . GLY A 1 200 ? -31.138 -7.342 -8.221 1.00 53.28 200 GLY A CA 1
ATOM 1583 C C . GLY A 1 200 ? -32.041 -6.125 -7.969 1.00 53.28 200 GLY A C 1
ATOM 1584 O O . GLY A 1 200 ? -32.918 -6.175 -7.109 1.00 53.28 200 GLY A O 1
ATOM 1585 N N . TYR A 1 201 ? -31.815 -5.093 -8.780 1.00 47.75 201 TYR A N 1
ATOM 1586 C CA . TYR A 1 201 ? -32.500 -3.801 -8.879 1.00 47.75 201 TYR A CA 1
ATOM 1587 C C . TYR A 1 201 ? -32.015 -2.671 -7.958 1.00 47.75 201 TYR A C 1
ATOM 1589 O O . TYR A 1 201 ? -32.182 -2.694 -6.744 1.00 47.75 201 TYR A O 1
ATOM 1597 N N . LEU A 1 202 ? -31.545 -1.620 -8.647 1.00 41.16 202 LEU A N 1
ATOM 1598 C CA . LEU A 1 202 ? -31.279 -0.255 -8.189 1.00 41.16 202 LEU A CA 1
ATOM 1599 C C . LEU A 1 202 ? -29.877 -0.010 -7.594 1.00 41.16 202 LEU A C 1
ATOM 1601 O O . LEU A 1 202 ? -29.671 -0.079 -6.390 1.00 41.16 202 LEU A O 1
ATOM 1605 N N . LEU A 1 203 ? -28.915 0.339 -8.457 1.00 34.84 203 LEU A N 1
ATOM 1606 C CA . LEU A 1 203 ? -28.283 1.670 -8.530 1.00 34.84 203 LEU A CA 1
ATOM 1607 C C . LEU A 1 203 ? -26.967 1.614 -9.332 1.00 34.84 203 LEU A C 1
ATOM 1609 O O . LEU A 1 203 ? -26.073 0.834 -9.028 1.00 34.84 203 LEU A O 1
ATOM 1613 N N . LEU A 1 204 ? -26.879 2.539 -10.292 1.00 36.16 204 LEU A N 1
ATOM 1614 C CA . LEU A 1 204 ? -25.709 2.993 -11.049 1.00 36.16 204 LEU A CA 1
ATOM 1615 C C . LEU A 1 204 ? -25.034 2.009 -12.019 1.00 36.16 204 LEU A C 1
ATOM 1617 O O . LEU A 1 204 ? -24.168 1.218 -11.659 1.00 36.16 204 LEU A O 1
ATOM 1621 N N . GLU A 1 205 ? -25.303 2.228 -13.309 1.00 43.16 205 GLU A N 1
ATOM 1622 C CA . GLU A 1 205 ? -24.266 2.085 -14.330 1.00 43.16 205 GLU A CA 1
ATOM 1623 C C . GLU A 1 205 ? -23.150 3.097 -14.039 1.00 43.16 205 GLU A C 1
ATOM 1625 O O . GLU A 1 205 ? -23.228 4.267 -14.409 1.00 43.16 205 GLU A O 1
ATOM 1630 N N . MET A 1 206 ? -22.124 2.669 -13.309 1.00 41.88 206 MET A N 1
ATOM 1631 C CA . MET A 1 206 ? -20.874 3.412 -13.196 1.00 41.88 206 MET A CA 1
ATOM 1632 C C . MET A 1 206 ? -19.828 2.677 -14.041 1.00 41.88 206 MET A C 1
ATOM 1634 O O . MET A 1 206 ? -19.642 1.469 -13.902 1.00 41.88 206 MET A O 1
ATOM 1638 N N . GLN A 1 207 ? -19.206 3.397 -14.974 1.00 43.41 207 GLN A N 1
ATOM 1639 C CA . GLN A 1 207 ? -18.278 2.883 -15.983 1.00 43.41 207 GLN A CA 1
ATOM 1640 C C . GLN A 1 207 ? -17.258 1.883 -15.387 1.00 43.41 207 GLN A C 1
ATOM 1642 O O . GLN A 1 207 ? -16.559 2.174 -14.416 1.00 43.41 207 GLN A O 1
ATOM 1647 N N . LEU A 1 208 ? -17.156 0.690 -15.987 1.00 45.88 208 LEU A N 1
ATOM 1648 C CA . LEU A 1 208 ? -16.488 -0.503 -15.433 1.00 45.88 208 LEU A CA 1
ATOM 1649 C C . LEU A 1 208 ? -14.981 -0.365 -15.115 1.00 45.88 208 LEU A C 1
ATOM 1651 O O . LEU A 1 208 ? -14.447 -1.161 -14.345 1.00 45.88 208 LEU A O 1
ATOM 1655 N N . ALA A 1 209 ? -14.290 0.637 -15.664 1.00 45.97 209 ALA A N 1
ATOM 1656 C CA . ALA A 1 209 ? -12.886 0.922 -15.344 1.00 45.97 209 ALA A CA 1
ATOM 1657 C C . ALA A 1 209 ? -12.713 1.720 -14.035 1.00 45.97 209 ALA A C 1
ATOM 1659 O O . ALA A 1 209 ? -11.652 1.658 -13.407 1.00 45.97 209 ALA A O 1
ATOM 1660 N N . ASP A 1 210 ? -13.752 2.437 -13.600 1.00 48.81 210 ASP A N 1
ATOM 1661 C CA . ASP A 1 210 ? -13.716 3.244 -12.380 1.00 48.81 210 ASP A CA 1
ATOM 1662 C C . ASP A 1 210 ? -13.964 2.391 -11.131 1.00 48.81 210 ASP A C 1
ATOM 1664 O O . ASP A 1 210 ? -13.415 2.681 -10.069 1.00 48.81 210 ASP A O 1
ATOM 1668 N N . TYR A 1 211 ? -14.679 1.268 -11.254 1.00 52.56 211 TYR A N 1
ATOM 1669 C CA . TYR A 1 211 ? -14.975 0.363 -10.135 1.00 52.56 211 TYR A CA 1
ATOM 1670 C C . TYR A 1 211 ? -13.724 -0.183 -9.430 1.00 52.56 211 TYR A C 1
ATOM 1672 O O . TYR A 1 211 ? -13.675 -0.201 -8.200 1.00 52.56 211 TYR A O 1
ATOM 1680 N N . ALA A 1 212 ? -12.686 -0.573 -10.178 1.00 51.12 212 ALA A N 1
ATOM 1681 C CA . ALA A 1 212 ? -11.442 -1.092 -9.599 1.00 51.12 212 ALA A CA 1
ATOM 1682 C C . ALA A 1 212 ? -10.663 -0.033 -8.794 1.00 51.12 212 ALA A C 1
ATOM 1684 O O . ALA A 1 212 ? -9.894 -0.387 -7.900 1.00 51.12 212 ALA A O 1
ATOM 1685 N N . LYS A 1 213 ? -10.871 1.258 -9.092 1.00 56.19 213 LYS A N 1
ATOM 1686 C CA . LYS A 1 213 ? -10.270 2.395 -8.374 1.00 56.19 213 LYS A CA 1
ATOM 1687 C C . LYS A 1 213 ? -11.129 2.834 -7.190 1.00 56.19 213 LYS A C 1
ATOM 1689 O O . LYS A 1 213 ? -10.606 3.142 -6.123 1.00 56.19 213 LYS A O 1
ATOM 1694 N N . VAL A 1 214 ? -12.447 2.843 -7.379 1.00 63.81 214 VAL A N 1
ATOM 1695 C CA . VAL A 1 214 ? -13.423 3.279 -6.375 1.00 63.81 214 VAL A CA 1
ATOM 1696 C C . VAL A 1 214 ? -13.533 2.265 -5.239 1.00 63.81 214 VAL A C 1
ATOM 1698 O O . VAL A 1 214 ? -13.636 2.672 -4.087 1.00 63.81 214 VAL A O 1
ATOM 1701 N N . TYR A 1 215 ? -13.466 0.960 -5.522 1.00 67.62 215 TYR A N 1
ATOM 1702 C CA . TYR A 1 215 ? -13.659 -0.072 -4.502 1.00 67.62 215 TYR A CA 1
ATOM 1703 C C . TYR A 1 215 ? -12.590 -0.056 -3.390 1.00 67.62 215 TYR A C 1
ATOM 1705 O O . TYR A 1 215 ? -12.988 0.025 -2.227 1.00 67.62 215 TYR A O 1
ATOM 1713 N N . PRO A 1 216 ? -11.267 -0.030 -3.677 1.00 66.88 216 PRO A N 1
ATOM 1714 C CA . PRO A 1 216 ? -10.238 0.089 -2.640 1.00 66.88 216 PRO A CA 1
ATOM 1715 C C . PRO A 1 216 ? -10.387 1.358 -1.797 1.00 66.88 216 PRO A C 1
ATOM 1717 O O . PRO A 1 216 ? -10.315 1.303 -0.569 1.00 66.88 216 PRO A O 1
ATOM 1720 N N . ALA A 1 217 ? -10.672 2.490 -2.448 1.00 68.44 217 ALA A N 1
ATOM 1721 C CA . ALA A 1 217 ? -10.899 3.755 -1.760 1.00 68.44 217 ALA A CA 1
ATOM 1722 C C . ALA A 1 217 ? -12.135 3.683 -0.847 1.00 68.44 217 ALA A C 1
ATOM 1724 O O . ALA A 1 217 ? -12.080 4.075 0.315 1.00 68.44 217 ALA A O 1
ATOM 1725 N N . ALA A 1 218 ? -13.243 3.120 -1.335 1.00 70.31 218 ALA A N 1
ATOM 1726 C CA . ALA A 1 218 ? -14.460 2.937 -0.554 1.00 70.31 218 ALA A CA 1
ATOM 1727 C C . ALA A 1 218 ? -14.236 2.000 0.640 1.00 70.31 218 ALA A C 1
ATOM 1729 O O . ALA A 1 218 ? -14.695 2.295 1.742 1.00 70.31 218 ALA A O 1
ATOM 1730 N N . SER A 1 219 ? -13.495 0.904 0.462 1.00 69.50 219 SER A N 1
ATOM 1731 C CA . SER A 1 219 ? -13.158 0.004 1.566 1.00 69.50 219 SER A CA 1
ATOM 1732 C C . SER A 1 219 ? -12.286 0.670 2.634 1.00 69.50 219 SER A C 1
ATOM 1734 O O . SER A 1 219 ? -12.486 0.396 3.818 1.00 69.50 219 SER A O 1
ATOM 1736 N N . ASP A 1 220 ? -11.413 1.609 2.253 1.00 74.69 220 ASP A N 1
ATOM 1737 C CA . ASP A 1 220 ? -10.636 2.419 3.197 1.00 74.69 220 ASP A CA 1
ATOM 1738 C C . ASP A 1 220 ? -11.531 3.353 4.017 1.00 74.69 220 ASP A C 1
ATOM 1740 O O . ASP A 1 220 ? -11.400 3.424 5.241 1.00 74.69 220 ASP A O 1
ATOM 1744 N N . PHE A 1 221 ? -12.515 3.996 3.379 1.00 75.81 221 PHE A N 1
ATOM 1745 C CA . PHE A 1 221 ? -13.513 4.801 4.089 1.00 75.81 221 PHE A CA 1
ATOM 1746 C C . PHE A 1 221 ? -14.391 3.957 5.019 1.00 75.81 221 PHE A C 1
ATOM 1748 O O . PHE A 1 221 ? -14.645 4.352 6.158 1.00 75.81 221 PHE A O 1
ATOM 1755 N N . ILE A 1 222 ? -14.839 2.781 4.572 1.00 77.00 222 ILE A N 1
ATOM 1756 C CA . ILE A 1 222 ? -15.664 1.881 5.388 1.00 77.00 222 ILE A CA 1
ATOM 1757 C C . ILE A 1 222 ? -14.868 1.405 6.609 1.00 77.00 222 ILE A C 1
ATOM 1759 O O . ILE A 1 222 ? -15.371 1.490 7.730 1.00 77.00 222 ILE A O 1
ATOM 1763 N N . LEU A 1 223 ? -13.615 0.974 6.432 1.00 73.44 223 LEU A N 1
ATOM 1764 C CA . LEU A 1 223 ? -12.744 0.587 7.545 1.00 73.44 223 LEU A CA 1
ATOM 1765 C C . LEU A 1 223 ? -12.448 1.745 8.496 1.00 73.44 223 LEU A C 1
ATOM 1767 O O . LEU A 1 223 ? -12.352 1.508 9.695 1.00 73.44 223 LEU A O 1
ATOM 1771 N N . ALA A 1 224 ? -12.352 2.983 8.010 1.00 75.06 224 ALA A N 1
ATOM 1772 C CA . ALA A 1 224 ? -12.182 4.150 8.873 1.00 75.06 224 ALA A CA 1
ATOM 1773 C C . ALA A 1 224 ? -13.452 4.470 9.693 1.00 75.06 224 ALA A C 1
ATOM 1775 O O . ALA A 1 224 ? -13.363 4.875 10.855 1.00 75.06 224 ALA A O 1
ATOM 1776 N N . LEU A 1 225 ? -14.645 4.254 9.126 1.00 77.75 225 LEU A N 1
ATOM 1777 C CA . LEU A 1 225 ? -15.933 4.577 9.759 1.00 77.75 225 LEU A CA 1
ATOM 1778 C C . LEU A 1 225 ? -16.485 3.466 10.672 1.00 77.75 225 LEU A C 1
ATOM 1780 O O . LEU A 1 225 ? -17.212 3.754 11.628 1.00 77.75 225 LEU A O 1
ATOM 1784 N N . LEU A 1 226 ? -16.155 2.198 10.417 1.00 74.69 226 LEU A N 1
ATOM 1785 C CA . LEU A 1 226 ? -16.610 1.058 11.227 1.00 74.69 226 LEU A CA 1
ATOM 1786 C C . LEU A 1 226 ? -16.203 1.158 12.718 1.00 74.69 226 LEU A C 1
ATOM 1788 O O . LEU A 1 226 ? -17.077 1.025 13.583 1.00 74.69 226 LEU A O 1
ATOM 1792 N N . PRO A 1 227 ? -14.936 1.456 13.066 1.00 69.19 227 PRO A N 1
ATOM 1793 C CA . PRO A 1 227 ? -14.523 1.680 14.445 1.00 69.19 227 PRO A CA 1
ATOM 1794 C C . PRO A 1 227 ? -15.222 2.883 15.066 1.00 69.19 227 PRO A C 1
ATOM 1796 O O . PRO A 1 227 ? -15.537 2.838 16.248 1.00 69.19 227 PRO A O 1
ATOM 1799 N N . TRP A 1 228 ? -15.523 3.935 14.297 1.00 73.25 228 TRP A N 1
ATOM 1800 C CA . TRP A 1 228 ? -16.236 5.107 14.811 1.00 73.25 228 TRP A CA 1
ATOM 1801 C C . TRP A 1 228 ? -17.619 4.729 15.348 1.00 73.25 228 TRP A C 1
ATOM 1803 O O . TRP A 1 228 ? -17.983 5.095 16.468 1.00 73.25 228 TRP A O 1
ATOM 1813 N N . LYS A 1 229 ? -18.374 3.924 14.590 1.00 76.00 229 LYS A N 1
ATOM 1814 C CA . LYS A 1 229 ? -19.678 3.405 15.029 1.00 76.00 229 LYS A CA 1
ATOM 1815 C C . LYS A 1 229 ? -19.564 2.502 16.260 1.00 76.00 229 LYS A C 1
ATOM 1817 O O . LYS A 1 229 ? -20.400 2.618 17.151 1.00 76.00 229 LYS A O 1
ATOM 1822 N N . ILE A 1 230 ? -18.530 1.662 16.343 1.00 74.94 230 ILE A N 1
ATOM 1823 C CA . ILE A 1 230 ? -18.303 0.763 17.489 1.00 74.94 230 ILE A CA 1
ATOM 1824 C C . ILE A 1 230 ? -17.892 1.556 18.742 1.00 74.94 230 ILE A C 1
ATOM 1826 O O . ILE A 1 230 ? -18.502 1.408 19.798 1.00 74.94 230 ILE A O 1
ATOM 1830 N N . VAL A 1 231 ? -16.926 2.470 18.625 1.00 71.19 231 VAL A N 1
ATOM 1831 C CA . VAL A 1 231 ? -16.412 3.297 19.732 1.00 71.19 231 VAL A CA 1
ATOM 1832 C C . VAL A 1 231 ? -17.469 4.272 20.261 1.00 71.19 231 VAL A C 1
ATOM 1834 O O . VAL A 1 231 ? -17.435 4.639 21.434 1.00 71.19 231 VAL A O 1
ATOM 1837 N N . MET A 1 232 ? -18.451 4.685 19.451 1.00 70.31 232 MET A N 1
ATOM 1838 C CA . MET A 1 232 ? -19.579 5.482 19.950 1.00 70.31 232 MET A CA 1
ATOM 1839 C C . MET A 1 232 ? -20.477 4.741 20.946 1.00 70.31 232 MET A C 1
ATOM 1841 O O . MET A 1 232 ? -21.103 5.412 21.762 1.00 70.31 232 MET A O 1
ATOM 1845 N N . GLY A 1 233 ? -20.489 3.405 20.923 1.00 66.94 233 GLY A N 1
ATOM 1846 C CA . GLY A 1 233 ? -21.215 2.578 21.888 1.00 66.94 233 GLY A CA 1
ATOM 1847 C C . GLY A 1 233 ? -20.409 2.179 23.131 1.00 66.94 233 GLY A C 1
ATOM 1848 O O . GLY A 1 233 ? -20.996 1.665 24.080 1.00 66.94 233 GLY A O 1
ATOM 1849 N N . LEU A 1 234 ? -19.088 2.406 23.160 1.00 64.19 234 LEU A N 1
ATOM 1850 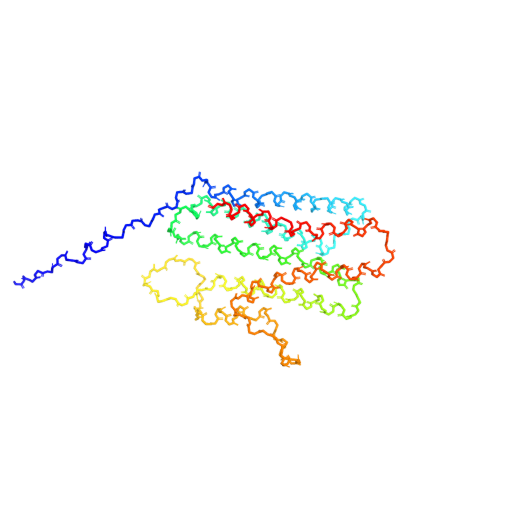C CA . LEU A 1 234 ? -18.243 2.062 24.309 1.00 64.19 234 LEU A CA 1
ATOM 1851 C C . LEU A 1 234 ? -18.160 3.213 25.325 1.00 64.19 234 LEU A C 1
ATOM 1853 O O . LEU A 1 234 ? -17.945 4.373 24.970 1.00 64.19 234 LEU A O 1
ATOM 1857 N N . GLN A 1 235 ? -18.254 2.868 26.612 1.00 66.94 235 GLN A N 1
ATOM 1858 C CA . GLN A 1 235 ? -18.097 3.775 27.759 1.00 66.94 235 GLN A CA 1
ATOM 1859 C C . GLN A 1 235 ? -16.613 4.149 27.989 1.00 66.94 235 GLN A C 1
ATOM 1861 O O . GLN A 1 235 ? -16.035 3.829 29.024 1.00 66.94 235 GLN A O 1
ATOM 1866 N N . MET A 1 236 ? -15.964 4.791 27.009 1.00 65.31 236 MET A N 1
ATOM 1867 C CA . MET A 1 236 ? -14.582 5.295 27.127 1.00 65.31 236 MET A CA 1
ATOM 1868 C C . MET A 1 236 ? -14.529 6.794 27.447 1.00 65.31 236 MET A C 1
ATOM 1870 O O . MET A 1 236 ? -15.440 7.560 27.120 1.00 65.31 236 MET A O 1
ATOM 1874 N N . LYS A 1 237 ? -13.421 7.243 28.052 1.00 72.94 237 LYS A N 1
ATOM 1875 C CA . LYS A 1 237 ? -13.171 8.666 28.326 1.00 72.94 237 LYS A CA 1
ATOM 1876 C C . LYS A 1 237 ? -13.089 9.449 27.009 1.00 72.94 237 LYS A C 1
ATOM 1878 O O . LYS A 1 237 ? -12.398 9.050 26.073 1.00 72.94 237 LYS A O 1
ATOM 1883 N N . LYS A 1 238 ? -13.756 10.609 26.945 1.00 73.62 238 LYS A N 1
ATOM 1884 C CA . LYS A 1 238 ? -13.865 11.441 25.725 1.00 73.62 238 LYS A CA 1
ATOM 1885 C C . LYS A 1 238 ? -12.504 11.815 25.111 1.00 73.62 238 LYS A C 1
ATOM 1887 O O . LYS A 1 238 ? -12.404 11.912 23.893 1.00 73.62 238 LYS A O 1
ATOM 1892 N N . HIS A 1 239 ? -11.461 11.961 25.931 1.00 73.25 239 HIS A N 1
ATOM 1893 C CA . HIS A 1 239 ? -10.106 12.288 25.472 1.00 73.25 239 HIS A CA 1
ATOM 1894 C C . HIS A 1 239 ? -9.444 11.163 24.658 1.00 73.25 239 HIS A C 1
ATOM 1896 O O . HIS A 1 239 ? -8.803 11.443 23.649 1.00 73.25 239 HIS A O 1
ATOM 1902 N N . GLU A 1 240 ? -9.642 9.896 25.030 1.00 75.19 240 GLU A N 1
ATOM 1903 C CA . GLU A 1 240 ? -9.079 8.753 24.291 1.00 75.19 240 GLU A CA 1
ATOM 1904 C C . GLU A 1 240 ? -9.771 8.586 22.933 1.00 75.19 240 GLU A C 1
ATOM 1906 O O . GLU A 1 240 ? -9.132 8.329 21.913 1.00 75.19 240 GLU A O 1
ATOM 1911 N N . LYS A 1 241 ? -11.082 8.843 22.898 1.00 73.44 241 LYS A N 1
ATOM 1912 C CA . LYS A 1 241 ? -11.900 8.789 21.684 1.00 73.44 241 LYS A CA 1
ATOM 1913 C C . LYS A 1 241 ? -11.473 9.817 20.631 1.00 73.44 241 LYS A C 1
ATOM 1915 O O . LYS A 1 241 ? -11.440 9.495 19.447 1.00 73.44 241 LYS A O 1
ATOM 1920 N N . ILE A 1 242 ? -11.121 11.031 21.057 1.00 77.25 242 ILE A N 1
ATOM 1921 C CA . ILE A 1 242 ? -10.640 12.096 20.162 1.00 77.25 242 ILE A CA 1
ATOM 1922 C C . ILE A 1 242 ? -9.267 11.737 19.575 1.00 77.25 242 ILE A C 1
ATOM 1924 O O . ILE A 1 242 ? -9.051 11.927 18.381 1.00 77.25 242 ILE A O 1
ATOM 1928 N N . GLY A 1 243 ? -8.365 11.159 20.377 1.00 74.62 243 GLY A N 1
ATOM 1929 C CA . GLY A 1 243 ? -7.041 10.742 19.903 1.00 74.62 243 GLY A CA 1
ATOM 1930 C C . GLY A 1 243 ? -7.109 9.698 18.784 1.00 74.62 243 GLY A C 1
ATOM 1931 O O . GLY A 1 243 ? -6.436 9.836 17.763 1.00 74.62 243 GLY A O 1
ATOM 1932 N N . VAL A 1 244 ? -7.987 8.700 18.927 1.00 71.31 244 VAL A N 1
ATOM 1933 C CA . VAL A 1 244 ? -8.223 7.689 17.880 1.00 71.31 244 VAL A CA 1
ATOM 1934 C C . VAL A 1 244 ? -8.819 8.323 16.614 1.00 71.31 244 VAL A C 1
ATOM 1936 O O . VAL A 1 244 ? -8.421 7.971 15.505 1.00 71.31 244 VAL A O 1
ATOM 1939 N N . ALA A 1 245 ? -9.725 9.292 16.764 1.00 68.00 245 ALA A N 1
ATOM 1940 C CA . ALA A 1 245 ? -10.370 9.985 15.645 1.00 68.00 245 ALA A CA 1
ATOM 1941 C C . ALA A 1 245 ? -9.378 10.758 14.766 1.00 68.00 245 ALA A C 1
ATOM 1943 O O . ALA A 1 245 ? -9.429 10.691 13.536 1.00 68.00 245 ALA A O 1
ATOM 1944 N N . ILE A 1 246 ? -8.462 11.482 15.413 1.00 75.12 246 ILE A N 1
ATOM 1945 C CA . ILE A 1 246 ? -7.447 12.289 14.734 1.00 75.12 246 ILE A CA 1
ATOM 1946 C C . ILE A 1 246 ? -6.470 11.372 13.991 1.00 75.12 246 ILE A C 1
ATOM 1948 O O . ILE A 1 246 ? -6.177 11.612 12.820 1.00 75.12 246 ILE A O 1
ATOM 1952 N N . ALA A 1 247 ? -6.036 10.277 14.627 1.00 73.38 247 ALA A N 1
ATOM 1953 C CA . ALA A 1 247 ? -5.118 9.317 14.018 1.00 73.38 247 ALA A CA 1
ATOM 1954 C C . ALA A 1 247 ? -5.688 8.673 12.740 1.00 73.38 247 ALA A C 1
ATOM 1956 O O . ALA A 1 247 ? -4.969 8.522 11.757 1.00 73.38 247 ALA A O 1
ATOM 1957 N N . MET A 1 248 ? -6.983 8.339 12.726 1.00 71.75 248 MET A N 1
ATOM 1958 C CA . MET A 1 248 ? -7.642 7.743 11.554 1.00 71.75 248 MET A CA 1
ATOM 1959 C C . MET A 1 248 ? -7.903 8.748 10.415 1.00 71.75 248 MET A C 1
ATOM 1961 O O . MET A 1 248 ? -8.075 8.335 9.273 1.00 71.75 248 MET A O 1
ATOM 1965 N N . SER A 1 249 ? -7.906 10.058 10.693 1.00 69.81 249 SER A N 1
ATOM 1966 C CA . SER A 1 249 ? -8.255 11.101 9.707 1.00 69.81 249 SER A CA 1
ATOM 1967 C C . SER A 1 249 ? -7.039 11.758 9.037 1.00 69.81 249 SER A C 1
ATOM 1969 O O . SER A 1 249 ? -7.168 12.370 7.977 1.00 69.81 249 SER A O 1
ATOM 1971 N N . MET A 1 250 ? -5.844 11.615 9.620 1.00 74.06 250 MET A N 1
ATOM 1972 C CA . MET A 1 250 ? -4.607 12.235 9.121 1.00 74.06 250 MET A CA 1
ATOM 1973 C C . MET A 1 250 ? -4.234 11.782 7.695 1.00 74.06 250 MET A C 1
ATOM 1975 O O . MET A 1 250 ? -3.664 12.562 6.933 1.00 74.06 250 MET A O 1
ATOM 1979 N N . GLY A 1 251 ? -4.613 10.561 7.299 1.00 65.25 251 GLY A N 1
ATOM 1980 C CA . GLY A 1 251 ? -4.352 10.033 5.955 1.00 65.25 251 GLY A CA 1
ATOM 1981 C C . GLY A 1 251 ? -5.051 10.806 4.827 1.00 65.25 251 GLY A C 1
ATOM 1982 O O . GLY A 1 251 ? -4.470 10.981 3.760 1.00 65.25 251 GLY A O 1
ATOM 1983 N N . VAL A 1 252 ? -6.258 11.334 5.063 1.00 68.31 252 VAL A N 1
ATOM 1984 C CA . VAL A 1 252 ? -7.037 12.064 4.041 1.00 68.31 252 VAL A CA 1
ATOM 1985 C C . VAL A 1 252 ? -6.450 13.451 3.775 1.00 68.31 252 VAL A C 1
ATOM 1987 O O . VAL A 1 252 ? -6.345 13.876 2.625 1.00 68.31 252 VAL A O 1
ATOM 1990 N N . LEU A 1 253 ? -6.015 14.144 4.832 1.00 70.44 253 LEU A N 1
ATOM 1991 C CA . LEU A 1 253 ? -5.398 15.470 4.723 1.00 70.44 253 LEU A CA 1
ATOM 1992 C C . LEU A 1 253 ? -4.125 15.427 3.875 1.00 70.44 253 LEU A C 1
ATOM 1994 O O . LEU A 1 253 ? -3.884 16.319 3.067 1.00 70.44 253 LEU A O 1
ATOM 1998 N N . TYR A 1 254 ? -3.344 14.360 4.023 1.00 67.94 254 TYR A N 1
ATOM 1999 C CA . TYR A 1 254 ? -2.125 14.169 3.254 1.00 67.94 254 TYR A CA 1
ATOM 2000 C C . TYR A 1 254 ? -2.396 13.997 1.752 1.00 67.94 254 TYR A C 1
ATOM 2002 O O . TYR A 1 254 ? -1.752 14.655 0.937 1.00 67.94 254 TYR A O 1
ATOM 2010 N N . VAL A 1 255 ? -3.376 13.163 1.379 1.00 67.94 255 VAL A N 1
ATOM 2011 C CA . VAL A 1 255 ? -3.742 12.959 -0.034 1.00 67.94 255 VAL A CA 1
ATOM 2012 C C . VAL A 1 255 ? -4.140 14.283 -0.684 1.00 67.94 255 VAL A C 1
ATOM 2014 O O . VAL A 1 255 ? -3.690 14.576 -1.788 1.00 67.94 255 VAL A O 1
ATOM 2017 N N . MET A 1 256 ? -4.906 15.125 0.014 1.00 72.00 256 MET A N 1
ATOM 2018 C CA . MET A 1 256 ? -5.278 16.443 -0.509 1.00 72.00 256 MET A CA 1
ATOM 2019 C C . MET A 1 256 ? -4.071 17.367 -0.715 1.00 72.00 256 MET A C 1
ATOM 2021 O O . MET A 1 256 ? -4.018 18.075 -1.717 1.00 72.00 256 MET A O 1
ATOM 2025 N N . ILE A 1 257 ? -3.088 17.345 0.194 1.00 74.00 257 ILE A N 1
ATOM 2026 C CA . ILE A 1 257 ? -1.858 18.142 0.062 1.00 74.00 257 ILE A CA 1
ATOM 2027 C C . ILE A 1 257 ? -1.047 17.688 -1.157 1.00 74.00 257 ILE A C 1
ATOM 2029 O O . ILE A 1 257 ? -0.582 18.523 -1.928 1.00 74.00 257 ILE A O 1
ATOM 2033 N N . VAL A 1 258 ? -0.887 16.378 -1.359 1.00 67.12 258 VAL A N 1
ATOM 2034 C CA . VAL A 1 258 ? -0.136 15.848 -2.508 1.00 67.12 258 VAL A CA 1
ATOM 2035 C C . VAL A 1 258 ? -0.842 16.153 -3.823 1.00 67.12 258 VAL A C 1
ATOM 2037 O O . VAL A 1 258 ? -0.199 16.645 -4.744 1.00 67.12 258 VAL A O 1
ATOM 2040 N N . VAL A 1 259 ? -2.155 15.919 -3.909 1.00 72.38 259 VAL A N 1
ATOM 2041 C CA . VAL A 1 259 ? -2.932 16.210 -5.125 1.00 72.38 259 VAL A CA 1
ATOM 2042 C C . VAL A 1 259 ? -2.823 17.684 -5.496 1.00 72.38 259 VAL A C 1
ATOM 2044 O O . VAL A 1 259 ? -2.619 17.993 -6.665 1.00 72.38 259 VAL A O 1
ATOM 2047 N N . LYS A 1 260 ? -2.881 18.581 -4.505 1.00 72.06 260 LYS A N 1
ATOM 2048 C CA . LYS A 1 260 ? -2.711 20.015 -4.733 1.00 72.06 260 LYS A CA 1
ATOM 2049 C C . LYS A 1 260 ? -1.316 20.362 -5.266 1.00 72.06 260 LYS A C 1
ATOM 2051 O O . LYS A 1 260 ? -1.205 21.061 -6.263 1.00 72.06 260 LYS A O 1
ATOM 2056 N N . ASN A 1 261 ? -0.261 19.811 -4.662 1.00 64.50 261 ASN A N 1
ATOM 2057 C CA . ASN A 1 261 ? 1.112 20.030 -5.137 1.00 64.50 261 ASN A CA 1
ATOM 2058 C C . ASN A 1 261 ? 1.349 19.494 -6.559 1.00 64.50 261 ASN A C 1
ATOM 2060 O O . ASN A 1 261 ? 2.179 20.036 -7.278 1.00 64.50 261 ASN A O 1
ATOM 2064 N N . VAL A 1 262 ? 0.643 18.432 -6.961 1.00 63.94 262 VAL A N 1
ATOM 2065 C CA . VAL A 1 262 ? 0.710 17.897 -8.329 1.00 63.94 262 VAL A CA 1
ATOM 2066 C C . VAL A 1 262 ? -0.091 18.753 -9.312 1.00 63.94 262 VAL A C 1
ATOM 2068 O O . VAL A 1 262 ? 0.329 18.882 -10.452 1.00 63.94 262 VAL A O 1
ATOM 2071 N N . SER A 1 263 ? -1.226 19.333 -8.905 1.00 65.25 263 SER A N 1
ATOM 2072 C CA . SER A 1 263 ? -2.036 20.194 -9.781 1.00 65.25 263 SER A CA 1
ATOM 2073 C C . SER A 1 263 ? -1.456 21.591 -10.002 1.00 65.25 263 SER A C 1
ATOM 2075 O O . SER A 1 263 ? -1.862 22.266 -10.942 1.00 65.25 263 SER A O 1
ATOM 2077 N N . ASP A 1 264 ? -0.556 22.032 -9.122 1.00 57.59 264 ASP A N 1
ATOM 2078 C CA . ASP A 1 264 ? 0.121 23.330 -9.219 1.00 57.59 264 ASP A CA 1
ATOM 2079 C C . ASP A 1 264 ? 1.347 23.295 -10.170 1.00 57.59 264 ASP A C 1
ATOM 2081 O O . ASP A 1 264 ? 2.004 24.321 -10.359 1.00 57.59 264 ASP A O 1
ATOM 2085 N N . PHE A 1 265 ? 1.644 22.133 -10.772 1.00 51.47 265 PHE A N 1
ATOM 2086 C CA . PHE A 1 265 ? 2.685 21.896 -11.785 1.00 51.47 265 PHE A CA 1
ATOM 2087 C C . PHE A 1 265 ? 2.082 21.710 -13.183 1.00 51.47 265 PHE A C 1
ATOM 2089 O O . PHE A 1 265 ? 2.716 22.188 -14.151 1.00 51.47 265 PHE A O 1
#

Organism: Colletotrichum siamense (NCBI:txid690259)